Protein AF-A0A0F5I5G5-F1 (afdb_monomer)

Sequence (361 aa):
MGSSATTKLDIQIVAATNKNLKSLVDEGKFREDLYYRLNVIPIHIPSLRERIEELPYLIHFFLHKYNTMYDRTIQISQDAIDLMSIYEWPGNIRQLENTIERIVVTSRDPVVDASAVQEFVPIEQEATASAPPLFNQLMPLQEATDLVEERLITMAMEKYKSIKLAAKVLQVSQPTMSRKYRKILEKRSEPNIVPSAKRDILEKQLNSQLRAVAIATAAIIQPEEVSALKREPTLANPVFQKLQNQLTMIRKQEGGIKWAFIFDVLEDKRFKTLAADKDFTMKPGELYEGSPEFAKVAANAVKGRVEVTPVYKDIYGEWKTSLAPVIDDTGQVIALIGYDYSKEYIESELGKMGKVLKINI

Mean predicted aligned error: 19.24 Å

Secondary structure (DSSP, 8-state):
----PPPP---------SS-HHHHHHTTSS-HHHHHHH-SS------GGG-GGGHHHHHHHHHHHHHHHHT---EE-HHHHHHHHHS--TTHHHHHHHHHHHHHHH--SSEE-HHHHHTTS-------S--S----S---HHHHHHHHHHHHHHHHHHHH--HHHHHHHTT--HHHHHHHHHHHHHHHTTT---HHHHHHHHHHHHHHHHHHHHHHHHTTS-HHHHHHHHH--STT-HHHHHHHHHHHHHHHHHSSEEEEEEEEEPTTS-EEEEEE-TT-SSPTT-EE---HHHHHHHHHHTTT--EEPPSEE-SS-EEEEEEEEEE-TTS-EEEEEEEEEEHHHHHHHHHHHHHHHT---

Structure (mmCIF, N/CA/C/O backbone):
data_AF-A0A0F5I5G5-F1
#
_entry.id   AF-A0A0F5I5G5-F1
#
loop_
_atom_site.group_PDB
_atom_site.id
_atom_site.type_symbol
_atom_site.label_atom_id
_atom_site.label_alt_id
_atom_site.label_comp_id
_atom_site.label_asym_id
_atom_site.label_entity_id
_atom_site.label_seq_id
_atom_site.pdbx_PDB_ins_code
_atom_site.Cartn_x
_atom_site.Cartn_y
_atom_site.Cartn_z
_atom_site.occupancy
_atom_site.B_iso_or_equiv
_atom_site.auth_seq_id
_atom_site.auth_comp_id
_atom_site.auth_asym_id
_atom_site.auth_atom_id
_atom_site.pdbx_PDB_model_num
ATOM 1 N N . MET A 1 1 ? -29.836 12.715 -60.608 1.00 40.56 1 MET A N 1
ATOM 2 C CA . MET A 1 1 ? -30.457 11.388 -60.423 1.00 40.56 1 MET A CA 1
ATOM 3 C C . MET A 1 1 ? -29.642 10.634 -59.386 1.00 40.56 1 MET A C 1
ATOM 5 O O . MET A 1 1 ? -28.513 10.273 -59.682 1.00 40.56 1 MET A O 1
ATOM 9 N N . GLY A 1 2 ? -30.155 10.479 -58.165 1.00 60.00 2 GLY A N 1
ATOM 10 C CA . GLY A 1 2 ? -29.632 9.502 -57.208 1.00 60.00 2 GLY A CA 1
ATOM 11 C C . GLY A 1 2 ? -30.469 8.235 -57.343 1.00 60.00 2 GLY A C 1
ATOM 12 O O . GLY A 1 2 ? -31.694 8.329 -57.343 1.00 60.00 2 GLY A O 1
ATOM 13 N N . SER A 1 3 ? -29.837 7.081 -57.545 1.00 70.12 3 SER A N 1
ATOM 14 C CA . SER A 1 3 ? -30.546 5.800 -57.630 1.00 70.12 3 SER A CA 1
ATOM 15 C C . SER A 1 3 ? -31.189 5.466 -56.278 1.00 70.12 3 SER A C 1
ATOM 17 O O . SER A 1 3 ? -30.508 5.502 -55.257 1.00 70.12 3 SER A O 1
ATOM 19 N N . SER A 1 4 ? -32.484 5.138 -56.268 1.00 76.44 4 SER A N 1
ATOM 20 C CA . SER A 1 4 ? -33.229 4.691 -55.075 1.00 76.44 4 SER A CA 1
ATOM 21 C C . SER A 1 4 ? -33.138 3.177 -54.834 1.00 76.44 4 SER A C 1
ATOM 23 O O . SER A 1 4 ? -33.837 2.653 -53.970 1.00 76.44 4 SER A O 1
ATOM 25 N N . ALA A 1 5 ? -32.322 2.457 -55.608 1.00 80.00 5 ALA A N 1
ATOM 26 C CA . ALA A 1 5 ? -32.185 1.010 -55.485 1.00 80.00 5 ALA A CA 1
ATOM 27 C C . ALA A 1 5 ? -31.264 0.636 -54.312 1.00 80.00 5 ALA A C 1
ATOM 29 O O . ALA A 1 5 ? -30.104 1.044 -54.260 1.00 80.00 5 ALA A O 1
ATOM 30 N N . THR A 1 6 ? -31.775 -0.167 -53.380 1.00 84.12 6 THR A N 1
ATOM 31 C CA . THR A 1 6 ? -31.004 -0.760 -52.283 1.00 84.12 6 THR A CA 1
ATOM 32 C C . THR A 1 6 ? -30.176 -1.942 -52.785 1.00 84.12 6 THR A C 1
ATOM 34 O O . THR A 1 6 ? -30.718 -2.915 -53.308 1.00 84.12 6 THR A O 1
ATOM 37 N N . THR A 1 7 ? -28.859 -1.892 -52.580 1.00 86.94 7 THR A N 1
ATOM 38 C CA . THR A 1 7 ? -27.947 -2.999 -52.906 1.00 86.94 7 THR A CA 1
ATOM 39 C C . THR A 1 7 ? -27.728 -3.871 -51.677 1.00 86.94 7 THR A C 1
ATOM 41 O O . THR A 1 7 ? -27.322 -3.382 -50.623 1.00 86.94 7 THR A O 1
ATOM 44 N N . LYS A 1 8 ? -27.972 -5.177 -51.807 1.00 89.88 8 LYS A N 1
ATOM 45 C CA . LYS A 1 8 ? -27.650 -6.143 -50.754 1.00 89.88 8 LYS A CA 1
ATOM 46 C C . LYS A 1 8 ? -26.133 -6.337 -50.689 1.00 89.88 8 LYS A C 1
ATOM 48 O O . LYS A 1 8 ? -25.515 -6.642 -51.704 1.00 89.88 8 LYS A O 1
ATOM 53 N N . LEU A 1 9 ? -25.558 -6.174 -49.500 1.00 90.44 9 LEU A N 1
ATOM 54 C CA . LEU A 1 9 ? -24.138 -6.393 -49.234 1.00 90.44 9 LEU A CA 1
ATOM 55 C C . LEU A 1 9 ? -23.961 -7.615 -48.333 1.00 90.44 9 LEU A C 1
ATOM 57 O O . LEU A 1 9 ? -24.677 -7.762 -47.343 1.00 90.44 9 LEU A O 1
ATOM 61 N N . ASP A 1 10 ? -22.999 -8.460 -48.688 1.00 93.44 10 ASP A N 1
ATOM 62 C CA . ASP A 1 10 ? -22.486 -9.543 -47.853 1.00 93.44 10 ASP A CA 1
ATOM 63 C C . ASP A 1 10 ? -21.030 -9.210 -47.520 1.00 93.44 10 ASP A C 1
ATOM 65 O O . ASP A 1 10 ? -20.181 -9.159 -48.411 1.00 93.44 10 ASP A O 1
ATOM 69 N N . ILE A 1 11 ? -20.774 -8.840 -46.265 1.00 93.19 11 ILE A N 1
ATOM 70 C CA . ILE A 1 11 ? -19.487 -8.294 -45.829 1.00 93.19 11 ILE A CA 1
ATOM 71 C C . ILE A 1 11 ? -19.072 -8.872 -44.482 1.00 93.19 11 ILE A C 1
ATOM 73 O O . ILE A 1 11 ? -19.891 -9.074 -43.586 1.00 93.19 11 ILE A O 1
ATOM 77 N N . GLN A 1 12 ? -17.763 -9.047 -44.319 1.00 93.25 12 GLN A N 1
ATOM 78 C CA . GLN A 1 12 ? -17.141 -9.302 -43.029 1.00 93.25 12 GLN A CA 1
ATOM 79 C C . GLN A 1 12 ? -16.642 -7.980 -42.443 1.00 93.25 12 GLN A C 1
ATOM 81 O O . GLN A 1 12 ? -15.885 -7.252 -43.084 1.00 93.25 12 GLN A O 1
ATOM 86 N N . ILE A 1 13 ? -17.066 -7.669 -41.219 1.00 90.88 13 ILE A N 1
ATOM 87 C CA . ILE A 1 13 ? -16.672 -6.442 -40.526 1.00 90.88 13 ILE A CA 1
ATOM 88 C C . ILE A 1 13 ? -15.575 -6.779 -39.518 1.00 90.88 13 ILE A C 1
ATOM 90 O O . ILE A 1 13 ? -15.786 -7.581 -38.612 1.00 90.88 13 ILE A O 1
ATOM 94 N N . VAL A 1 14 ? -14.421 -6.127 -39.659 1.00 93.25 14 VAL A N 1
ATOM 95 C CA . VAL A 1 14 ? -13.340 -6.135 -38.668 1.00 93.25 14 VAL A CA 1
ATOM 96 C C . VAL A 1 14 ? -13.158 -4.705 -38.178 1.00 93.25 14 VAL A C 1
ATOM 98 O O . VAL A 1 14 ? -12.933 -3.795 -38.974 1.00 93.25 14 VAL A O 1
ATOM 101 N N . ALA A 1 15 ? -13.281 -4.501 -36.869 1.00 91.75 15 ALA A N 1
ATOM 102 C CA . ALA A 1 15 ? -13.160 -3.194 -36.236 1.00 91.75 15 ALA A CA 1
ATOM 103 C C . ALA A 1 15 ? -12.087 -3.233 -35.143 1.00 91.75 15 ALA A C 1
ATOM 105 O O . ALA A 1 15 ? -11.917 -4.243 -34.465 1.00 91.75 15 ALA A O 1
ATOM 106 N N . ALA A 1 16 ? -11.381 -2.119 -34.958 1.00 92.56 16 ALA A N 1
ATOM 107 C CA . ALA A 1 16 ? -10.369 -1.958 -33.922 1.00 92.56 16 ALA A CA 1
ATOM 108 C C . ALA A 1 16 ? -10.521 -0.589 -33.253 1.00 92.56 16 ALA A C 1
ATOM 110 O O . ALA A 1 16 ? -10.894 0.394 -33.892 1.00 92.56 16 ALA A O 1
ATOM 111 N N . THR A 1 17 ? -10.233 -0.523 -31.957 1.00 90.94 17 THR A N 1
ATOM 112 C CA . THR A 1 17 ? -10.345 0.701 -31.159 1.00 90.94 17 THR A CA 1
ATOM 113 C C . THR A 1 17 ? -9.346 0.669 -30.010 1.00 90.94 17 THR A C 1
ATOM 115 O O . THR A 1 17 ? -9.064 -0.389 -29.455 1.00 90.94 17 THR A O 1
ATOM 118 N N . ASN A 1 18 ? -8.819 1.837 -29.644 1.00 87.62 18 ASN A N 1
ATOM 119 C CA . ASN A 1 18 ? -7.998 2.032 -28.447 1.00 87.62 18 ASN A CA 1
ATOM 120 C C . ASN A 1 18 ? -8.814 2.540 -27.244 1.00 87.62 18 ASN A C 1
ATOM 122 O O . ASN A 1 18 ? -8.247 2.803 -26.187 1.00 87.62 18 ASN A O 1
ATOM 126 N N . LYS A 1 19 ? -10.133 2.717 -27.405 1.00 88.25 19 LYS A N 1
ATOM 127 C CA . LYS A 1 19 ? -11.048 3.150 -26.343 1.00 88.25 19 LYS A CA 1
ATOM 128 C C . LYS A 1 19 ? -11.817 1.963 -25.778 1.00 88.25 19 LYS A C 1
ATOM 130 O O . LYS A 1 19 ? -12.221 1.069 -26.520 1.00 88.25 19 LYS A O 1
ATOM 135 N N . ASN A 1 20 ? -12.097 2.004 -24.478 1.00 90.75 20 ASN A N 1
ATOM 136 C CA . ASN A 1 20 ? -12.968 1.028 -23.836 1.00 90.75 20 ASN A CA 1
ATOM 137 C C . ASN A 1 20 ? -14.429 1.281 -24.244 1.00 90.75 20 ASN A C 1
ATOM 139 O O . ASN A 1 20 ? -15.089 2.164 -23.701 1.00 90.75 20 ASN A O 1
ATOM 143 N N . LEU A 1 21 ? -14.929 0.518 -25.223 1.00 91.88 21 LEU A N 1
ATOM 144 C CA . LEU A 1 21 ? -16.297 0.687 -25.723 1.00 91.88 21 LEU A CA 1
ATOM 145 C C . LEU A 1 21 ? -17.355 0.399 -24.659 1.00 91.88 21 LEU A C 1
ATOM 147 O O . LEU A 1 21 ? -18.387 1.056 -24.674 1.00 91.88 21 LEU A O 1
ATOM 151 N N . LYS A 1 22 ? -17.095 -0.527 -23.728 1.00 89.44 22 LYS A N 1
ATOM 152 C CA . LYS A 1 22 ? -18.037 -0.847 -22.651 1.00 89.44 22 LYS A CA 1
ATOM 153 C C . LYS A 1 22 ? -18.253 0.366 -21.745 1.00 89.44 22 LYS A C 1
ATOM 155 O O . LYS A 1 22 ? -19.388 0.776 -21.553 1.00 89.44 22 LYS A O 1
ATOM 160 N N . SER A 1 23 ? -17.169 1.014 -21.314 1.00 94.12 23 SER A N 1
ATOM 161 C CA . SER A 1 23 ? -17.253 2.259 -20.537 1.00 94.12 23 SER A CA 1
ATOM 162 C C . SER A 1 23 ? -17.991 3.368 -21.292 1.00 94.12 23 SER A C 1
ATOM 164 O O . SER A 1 23 ? -18.774 4.102 -20.705 1.00 94.12 23 SER A O 1
ATOM 166 N N . LEU A 1 24 ? -17.796 3.475 -22.611 1.00 93.44 24 LEU A N 1
ATOM 167 C CA . LEU A 1 24 ? -18.513 4.471 -23.411 1.00 93.44 24 LEU A CA 1
ATOM 168 C C . LEU A 1 24 ? -20.010 4.163 -23.559 1.00 93.44 24 LEU A C 1
ATOM 170 O O . LEU A 1 24 ? -20.788 5.104 -23.703 1.00 93.44 24 LEU A O 1
ATOM 174 N N . VAL A 1 25 ? -20.417 2.890 -23.531 1.00 92.94 25 VAL A N 1
ATOM 175 C CA . VAL A 1 25 ? -21.836 2.503 -23.462 1.00 92.94 25 VAL A CA 1
ATOM 176 C C . VAL A 1 25 ? -22.419 2.909 -22.110 1.00 92.94 25 VAL A C 1
ATOM 178 O O . VAL A 1 25 ? -23.447 3.580 -22.085 1.00 92.94 25 VAL A O 1
ATOM 181 N N . ASP A 1 26 ? -21.723 2.600 -21.011 1.00 92.62 26 ASP A N 1
ATOM 182 C CA . ASP A 1 26 ? -22.151 2.948 -19.647 1.00 92.62 26 ASP A CA 1
ATOM 183 C C . ASP A 1 26 ? -22.294 4.475 -19.456 1.00 92.62 26 ASP A C 1
ATOM 185 O O . ASP A 1 26 ? -23.196 4.950 -18.770 1.00 92.62 26 ASP A O 1
ATOM 189 N N . GLU A 1 27 ? -21.436 5.265 -20.110 1.00 95.38 27 GLU A N 1
ATOM 190 C CA . GLU A 1 27 ? -21.492 6.734 -20.125 1.00 95.38 27 GLU A CA 1
ATOM 191 C C . GLU A 1 27 ? -22.530 7.319 -21.111 1.00 95.38 27 GLU A C 1
ATOM 193 O O . GLU A 1 27 ? -22.630 8.541 -21.242 1.00 95.38 27 GLU A O 1
ATOM 198 N N . GLY A 1 28 ? -23.261 6.487 -21.863 1.00 93.62 28 GLY A N 1
ATOM 199 C CA . GLY A 1 28 ? -24.216 6.921 -22.894 1.00 93.62 28 GLY A CA 1
ATOM 200 C C . GLY A 1 28 ? -23.575 7.554 -24.139 1.00 93.62 28 GLY A C 1
ATOM 201 O O . GLY A 1 28 ? -24.266 8.136 -24.975 1.00 93.62 28 GLY A O 1
ATOM 202 N N . LYS A 1 29 ? -22.249 7.453 -24.284 1.00 95.31 29 LYS A N 1
ATOM 203 C CA . LYS A 1 29 ? -21.462 8.003 -25.403 1.00 95.31 29 LYS A CA 1
ATOM 204 C C . LYS A 1 29 ? -21.317 7.032 -26.574 1.00 95.31 29 LYS A C 1
ATOM 206 O O . LYS A 1 29 ? -20.846 7.429 -27.640 1.00 95.31 29 LYS A O 1
ATOM 211 N N . PHE A 1 30 ? -21.689 5.768 -26.390 1.00 95.12 30 PHE A N 1
ATOM 212 C CA . PHE A 1 30 ? -21.680 4.754 -27.435 1.00 95.12 30 PHE A CA 1
ATOM 213 C C . PHE A 1 30 ? -22.974 3.948 -27.426 1.00 95.12 30 PHE A C 1
ATOM 215 O O . PHE A 1 30 ? -23.546 3.650 -26.383 1.00 95.12 30 PHE A O 1
ATOM 222 N N . ARG A 1 31 ? -23.438 3.600 -28.625 1.00 95.38 31 ARG A N 1
ATOM 223 C CA . ARG A 1 31 ? -24.682 2.865 -28.821 1.00 95.38 31 ARG A CA 1
ATOM 224 C C . ARG A 1 31 ? -24.535 1.412 -28.384 1.00 95.38 31 ARG A C 1
ATOM 226 O O . ARG A 1 31 ? -23.720 0.674 -28.938 1.00 95.38 31 ARG A O 1
ATOM 233 N N . GLU A 1 32 ? -25.370 1.005 -27.437 1.00 93.75 32 GLU A N 1
ATOM 234 C CA . GLU A 1 32 ? -25.402 -0.354 -26.893 1.00 93.75 32 GLU A CA 1
ATOM 235 C C . GLU A 1 32 ? -25.667 -1.411 -27.981 1.00 93.75 32 GLU A C 1
ATOM 237 O O . GLU A 1 32 ? -24.955 -2.410 -28.083 1.00 93.75 32 GLU A O 1
ATOM 242 N N . ASP A 1 33 ? -26.625 -1.154 -28.874 1.00 94.31 33 ASP A N 1
ATOM 243 C CA . ASP A 1 33 ? -26.991 -2.075 -29.954 1.00 94.31 33 ASP A CA 1
ATOM 244 C C . ASP A 1 33 ? -25.860 -2.296 -30.973 1.00 94.31 33 ASP A C 1
ATOM 246 O O . ASP A 1 33 ? -25.702 -3.393 -31.514 1.00 94.31 33 ASP A O 1
ATOM 250 N N . LEU A 1 34 ? -25.040 -1.272 -31.214 1.00 93.00 34 LEU A N 1
ATOM 251 C CA . LEU A 1 34 ? -23.854 -1.377 -32.058 1.00 93.00 34 LEU A CA 1
ATOM 252 C C . LEU A 1 34 ? -22.705 -2.089 -31.333 1.00 93.00 34 LEU A C 1
ATOM 254 O O . LEU A 1 34 ? -21.989 -2.871 -31.958 1.00 93.00 34 LEU A O 1
ATOM 258 N N . TYR A 1 35 ? -22.540 -1.858 -30.027 1.00 92.81 35 TYR A N 1
ATOM 259 C CA . TYR A 1 35 ? -21.517 -2.525 -29.220 1.00 92.81 35 TYR A CA 1
ATOM 260 C C . TYR A 1 35 ? -21.672 -4.043 -29.277 1.00 92.81 35 TYR A C 1
ATOM 262 O O . TYR A 1 35 ? -20.713 -4.735 -29.618 1.00 92.81 35 TYR A O 1
ATOM 270 N N . TYR A 1 36 ? -22.882 -4.558 -29.055 1.00 91.06 36 TYR A N 1
ATOM 271 C CA . TYR A 1 36 ? -23.134 -6.000 -29.103 1.00 91.06 36 TYR A CA 1
ATOM 272 C C . TYR A 1 36 ? -22.965 -6.613 -30.504 1.00 91.06 36 TYR A C 1
ATOM 274 O O . TYR A 1 36 ? -22.660 -7.797 -30.613 1.00 91.06 36 TYR A O 1
ATOM 282 N N . ARG A 1 37 ? -23.107 -5.826 -31.582 1.00 92.62 37 ARG A N 1
ATOM 283 C CA . ARG A 1 37 ? -22.855 -6.288 -32.963 1.00 92.62 37 ARG A CA 1
ATOM 284 C C . ARG A 1 37 ? -21.376 -6.310 -33.339 1.00 92.62 37 ARG A C 1
ATOM 286 O O . ARG A 1 37 ? -20.988 -7.117 -34.175 1.00 92.62 37 ARG A O 1
ATOM 293 N N . LEU A 1 38 ? -20.566 -5.421 -32.764 1.00 91.19 38 LEU A N 1
ATOM 294 C CA . LEU A 1 38 ? -19.122 -5.373 -33.014 1.00 91.19 38 LEU A CA 1
ATOM 295 C C . LEU A 1 38 ? -18.349 -6.316 -32.084 1.00 91.19 38 LEU A C 1
ATOM 297 O O . LEU A 1 38 ? -17.384 -6.947 -32.506 1.00 91.19 38 LEU A O 1
ATOM 301 N N . ASN A 1 39 ? -18.775 -6.438 -30.827 1.00 87.81 39 ASN A N 1
ATOM 302 C CA . ASN A 1 39 ? -18.069 -7.180 -29.785 1.00 87.81 39 ASN A CA 1
ATOM 303 C C . ASN A 1 39 ? -18.460 -8.671 -29.741 1.00 87.81 39 ASN A C 1
ATOM 305 O O . ASN A 1 39 ? -18.797 -9.196 -28.681 1.00 87.81 39 ASN A O 1
ATOM 309 N N . VAL A 1 40 ? -18.441 -9.348 -30.895 1.00 90.44 40 VAL A N 1
ATOM 310 C CA . VAL A 1 40 ? -18.788 -10.780 -30.997 1.00 90.44 40 VAL A CA 1
ATOM 311 C C . VAL A 1 40 ? -17.595 -11.659 -30.621 1.00 90.44 40 VAL A C 1
ATOM 313 O O . VAL A 1 40 ? -17.715 -12.545 -29.781 1.00 90.44 40 VAL A O 1
ATOM 316 N N . ILE A 1 41 ? -16.430 -11.392 -31.219 1.00 92.00 41 ILE A N 1
ATOM 317 C CA . ILE A 1 41 ? -15.168 -12.077 -30.914 1.00 92.00 41 ILE A CA 1
ATOM 318 C C . ILE A 1 41 ? -14.128 -11.001 -30.582 1.00 92.00 41 ILE A C 1
ATOM 320 O O . ILE A 1 41 ? -13.481 -10.474 -31.491 1.00 92.00 41 ILE A O 1
ATOM 324 N N . PRO A 1 42 ? -13.988 -10.609 -29.302 1.00 87.75 42 PRO A N 1
ATOM 325 C CA . PRO A 1 42 ? -13.001 -9.613 -28.915 1.00 87.75 42 PRO A CA 1
ATOM 326 C C . PRO A 1 42 ? -11.584 -10.184 -28.996 1.00 87.75 42 PRO A C 1
ATOM 328 O O . PRO A 1 42 ? -11.278 -11.205 -28.381 1.00 87.75 42 PRO A O 1
ATOM 331 N N . ILE A 1 43 ? -10.699 -9.477 -29.701 1.00 91.38 43 ILE A N 1
ATOM 332 C CA . ILE A 1 43 ? -9.261 -9.757 -29.717 1.00 91.38 43 ILE A CA 1
ATOM 333 C C . ILE A 1 43 ? -8.552 -8.601 -29.019 1.00 91.38 43 ILE A C 1
ATOM 335 O O . ILE A 1 43 ? -8.588 -7.461 -29.485 1.00 91.38 43 ILE A O 1
ATOM 339 N N . HIS A 1 44 ? -7.911 -8.898 -27.891 1.00 88.25 44 HIS A N 1
ATOM 340 C CA . HIS A 1 44 ? -7.082 -7.936 -27.182 1.00 88.25 44 HIS A CA 1
ATOM 341 C C . HIS A 1 44 ? -5.653 -7.990 -27.723 1.00 88.25 44 HIS A C 1
ATOM 343 O O . HIS A 1 44 ? -5.037 -9.054 -27.739 1.00 88.25 44 HIS A O 1
ATOM 349 N N . ILE A 1 45 ? -5.131 -6.847 -28.169 1.00 88.75 45 ILE A N 1
ATOM 350 C CA . ILE A 1 45 ? -3.750 -6.732 -28.642 1.00 88.75 45 ILE A CA 1
ATOM 351 C C . ILE A 1 45 ? -2.895 -6.224 -27.474 1.00 88.75 45 ILE A C 1
ATOM 353 O O . ILE A 1 45 ? -3.076 -5.066 -27.085 1.00 88.75 45 ILE A O 1
ATOM 357 N N . PRO A 1 46 ? -1.968 -7.039 -26.933 1.00 84.94 46 PRO A N 1
ATOM 358 C CA . PRO A 1 46 ? -1.120 -6.618 -25.828 1.00 84.94 46 PRO A CA 1
ATOM 359 C C . PRO A 1 46 ? -0.177 -5.486 -26.247 1.00 84.94 46 PRO A C 1
ATOM 361 O O . PRO A 1 46 ? 0.325 -5.402 -27.380 1.00 84.94 46 PRO A O 1
ATOM 364 N N . SER A 1 47 ? 0.073 -4.598 -25.296 1.00 87.00 47 SER A N 1
ATOM 365 C CA . SER A 1 47 ? 1.067 -3.538 -25.424 1.00 87.00 47 SER A CA 1
ATOM 366 C C . SER A 1 47 ? 2.484 -4.119 -25.458 1.00 87.00 47 SER A C 1
ATOM 368 O O . SER A 1 47 ? 2.723 -5.208 -24.950 1.00 87.00 47 SER A O 1
ATOM 370 N N . LEU A 1 48 ? 3.447 -3.416 -26.063 1.00 83.38 48 LEU A N 1
ATOM 371 C CA . LEU A 1 48 ? 4.831 -3.905 -26.177 1.00 83.38 48 LEU A CA 1
ATOM 372 C C . LEU A 1 48 ? 5.463 -4.241 -24.812 1.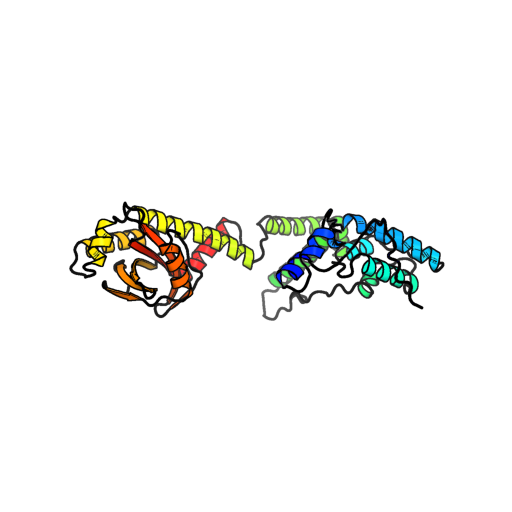00 83.38 48 LEU A C 1
ATOM 374 O O . LEU A 1 48 ? 6.166 -5.238 -24.696 1.00 83.38 48 LEU A O 1
ATOM 378 N N . ARG A 1 49 ? 5.130 -3.478 -23.762 1.00 78.69 49 ARG A N 1
ATOM 379 C CA . ARG A 1 49 ? 5.549 -3.737 -22.370 1.00 78.69 49 ARG A CA 1
ATOM 380 C C . ARG A 1 49 ? 5.051 -5.069 -21.788 1.00 78.69 49 ARG A C 1
ATOM 382 O O . ARG A 1 49 ? 5.645 -5.582 -20.851 1.00 78.69 49 ARG A O 1
ATOM 389 N N . GLU A 1 50 ? 3.972 -5.636 -22.321 1.00 79.81 50 GLU A N 1
ATOM 390 C CA . GLU A 1 50 ? 3.444 -6.944 -21.897 1.00 79.81 50 GLU A CA 1
ATOM 391 C C . GLU A 1 50 ? 4.113 -8.102 -22.659 1.00 79.81 50 GLU A C 1
ATOM 393 O O . GLU A 1 50 ? 3.867 -9.263 -22.350 1.00 79.81 50 GLU A O 1
ATOM 398 N N . ARG A 1 51 ? 4.969 -7.792 -23.645 1.00 85.00 51 ARG A N 1
ATOM 399 C CA . ARG A 1 51 ? 5.672 -8.748 -24.516 1.00 85.00 51 ARG A CA 1
ATOM 400 C C . ARG A 1 51 ? 7.109 -8.312 -24.817 1.00 85.00 51 ARG A C 1
ATOM 402 O O . ARG A 1 51 ? 7.569 -8.358 -25.954 1.00 85.00 51 ARG A O 1
ATOM 409 N N . ILE A 1 52 ? 7.828 -7.888 -23.779 1.00 79.25 52 ILE A N 1
ATOM 410 C CA . ILE A 1 52 ? 9.207 -7.369 -23.881 1.00 79.25 52 ILE A CA 1
ATOM 411 C C . ILE A 1 52 ? 10.168 -8.411 -24.481 1.00 79.25 52 ILE A C 1
ATOM 413 O O . ILE A 1 52 ? 11.141 -8.049 -25.135 1.00 79.25 52 ILE A O 1
ATOM 417 N N . GLU A 1 53 ? 9.867 -9.703 -24.341 1.00 82.50 53 GLU A N 1
ATOM 418 C CA . GLU A 1 53 ? 10.638 -10.796 -24.949 1.00 82.50 53 GLU A CA 1
ATOM 419 C C . GLU A 1 53 ? 10.686 -10.725 -26.491 1.00 82.50 53 GLU A C 1
ATOM 421 O O . GLU A 1 53 ? 11.641 -11.209 -27.099 1.00 82.50 53 GLU A O 1
ATOM 426 N N . GLU A 1 54 ? 9.705 -10.078 -27.139 1.00 85.81 54 GLU A N 1
ATOM 427 C CA . GLU A 1 54 ? 9.689 -9.847 -28.594 1.00 85.81 54 GLU A CA 1
ATOM 428 C C . GLU A 1 54 ? 10.598 -8.682 -29.023 1.00 85.81 54 GLU A C 1
ATOM 430 O O . GLU A 1 54 ? 10.931 -8.550 -30.204 1.00 85.81 54 GLU A O 1
ATOM 435 N N . LEU A 1 55 ? 11.007 -7.822 -28.085 1.00 88.75 55 LEU A N 1
ATOM 436 C CA . LEU A 1 55 ? 11.685 -6.564 -28.384 1.00 88.75 55 LEU A CA 1
ATOM 437 C C . LEU A 1 55 ? 13.010 -6.743 -29.144 1.00 88.75 55 LEU A C 1
ATOM 439 O O . LEU A 1 55 ? 13.186 -6.045 -30.145 1.00 88.75 55 LEU A O 1
ATOM 443 N N . PRO A 1 56 ? 13.919 -7.670 -28.771 1.00 88.88 56 PRO A N 1
ATOM 444 C CA . PRO A 1 56 ? 15.164 -7.863 -29.515 1.00 88.88 56 PRO A CA 1
ATOM 445 C C . PRO A 1 56 ? 14.909 -8.238 -30.979 1.00 88.88 56 PRO A C 1
ATOM 447 O O . PRO A 1 56 ? 15.549 -7.703 -31.883 1.00 88.88 56 PRO A O 1
ATOM 450 N N . TYR A 1 57 ? 13.917 -9.097 -31.232 1.00 92.75 57 TYR A N 1
ATOM 451 C CA . TYR A 1 57 ? 13.537 -9.497 -32.587 1.00 92.75 57 TYR A CA 1
ATOM 452 C C . TYR A 1 57 ? 12.985 -8.319 -33.393 1.00 92.75 57 TYR A C 1
ATOM 454 O O . TYR A 1 57 ? 13.376 -8.129 -34.545 1.00 92.75 57 TYR A O 1
ATOM 462 N N . LEU A 1 58 ? 12.124 -7.497 -32.784 1.00 93.69 58 LEU A N 1
ATOM 463 C CA . LEU A 1 58 ? 11.579 -6.295 -33.416 1.00 93.69 58 LEU A CA 1
ATOM 464 C C . LEU A 1 58 ? 12.673 -5.265 -33.725 1.00 93.69 58 LEU A C 1
ATOM 466 O O . LEU A 1 58 ? 12.689 -4.703 -34.819 1.00 93.69 58 LEU A O 1
ATOM 470 N N . ILE A 1 59 ? 13.618 -5.057 -32.804 1.00 94.38 59 ILE A N 1
ATOM 471 C CA . ILE A 1 59 ? 14.773 -4.174 -33.011 1.00 94.38 59 ILE A CA 1
ATOM 472 C C . ILE A 1 59 ? 15.592 -4.656 -34.207 1.00 94.38 59 ILE A C 1
ATOM 474 O O . ILE A 1 59 ? 15.855 -3.870 -35.114 1.00 94.38 59 ILE A O 1
ATOM 478 N N . HIS A 1 60 ? 15.959 -5.939 -34.249 1.00 94.25 60 HIS A N 1
ATOM 479 C CA . HIS A 1 60 ? 16.728 -6.491 -35.364 1.00 94.25 60 HIS A CA 1
ATOM 480 C C . HIS A 1 60 ? 15.977 -6.396 -36.695 1.00 94.25 60 HIS A C 1
ATOM 482 O O . HIS A 1 60 ? 16.582 -6.057 -37.712 1.00 94.25 60 HIS A O 1
ATOM 488 N N . PHE A 1 61 ? 14.665 -6.640 -36.687 1.00 97.19 61 PHE A N 1
ATOM 489 C CA . PHE A 1 61 ? 13.817 -6.501 -37.865 1.00 97.19 61 PHE A CA 1
ATOM 490 C C . PHE A 1 61 ? 13.824 -5.066 -38.413 1.00 97.19 61 PHE A C 1
ATOM 492 O O . PHE A 1 61 ? 14.127 -4.860 -39.590 1.00 97.19 61 PHE A O 1
ATOM 499 N N . PHE A 1 62 ? 13.542 -4.065 -37.571 1.00 96.81 62 PHE A N 1
ATOM 500 C CA . PHE A 1 62 ? 13.538 -2.662 -37.996 1.00 96.81 62 PHE A CA 1
ATOM 501 C C . PHE A 1 62 ? 14.937 -2.176 -38.380 1.00 96.81 62 PHE A C 1
ATOM 503 O O . PHE A 1 62 ? 15.092 -1.485 -39.384 1.00 96.81 62 PHE A O 1
ATOM 510 N N . LEU A 1 63 ? 15.968 -2.584 -37.638 1.00 96.75 63 LEU A N 1
ATOM 511 C CA . LEU A 1 63 ? 17.352 -2.224 -37.927 1.00 96.75 63 LEU A CA 1
ATOM 512 C C . LEU A 1 63 ? 17.772 -2.737 -39.307 1.00 96.75 63 LEU A C 1
ATOM 514 O O . LEU A 1 63 ? 18.344 -1.985 -40.089 1.00 96.75 63 LEU A O 1
ATOM 518 N N . HIS A 1 64 ? 17.443 -3.990 -39.633 1.00 97.00 64 HIS A N 1
ATOM 519 C CA . HIS A 1 64 ? 17.694 -4.553 -40.956 1.00 97.00 64 HIS A CA 1
ATOM 520 C C . HIS A 1 64 ? 16.928 -3.794 -42.046 1.00 97.00 64 HIS A C 1
ATOM 522 O O . HIS A 1 64 ? 17.540 -3.334 -43.009 1.00 97.00 64 HIS A O 1
ATOM 528 N N . LYS A 1 65 ? 15.616 -3.588 -41.855 1.00 97.25 65 LYS A N 1
ATOM 529 C CA . LYS A 1 65 ? 14.747 -2.842 -42.781 1.00 97.25 65 LYS A CA 1
ATOM 530 C C . LYS A 1 65 ? 15.338 -1.473 -43.138 1.00 97.25 65 LYS A C 1
ATOM 532 O O . LYS A 1 65 ? 15.437 -1.141 -44.318 1.00 97.25 65 LYS A O 1
ATOM 537 N N . TYR A 1 66 ? 15.735 -0.686 -42.138 1.00 97.25 66 TYR A N 1
ATOM 538 C CA . TYR A 1 66 ? 16.208 0.681 -42.356 1.00 97.25 66 TYR A CA 1
ATOM 539 C C . TYR A 1 66 ? 17.663 0.758 -42.814 1.00 97.25 66 TYR A C 1
ATOM 541 O O . TYR A 1 66 ? 17.981 1.609 -43.639 1.00 97.25 66 TYR A O 1
ATOM 549 N N . ASN A 1 67 ? 18.536 -0.150 -42.371 1.00 97.06 67 ASN A N 1
ATOM 550 C CA . ASN A 1 67 ? 19.885 -0.254 -42.930 1.00 97.06 67 ASN A CA 1
ATOM 551 C C . ASN A 1 67 ? 19.848 -0.513 -44.439 1.00 97.06 67 ASN A C 1
ATOM 553 O O . ASN A 1 67 ? 20.538 0.165 -45.192 1.00 97.06 67 ASN A O 1
ATOM 557 N N . THR A 1 68 ? 18.995 -1.438 -44.892 1.00 96.56 68 THR A N 1
ATOM 558 C CA . THR A 1 68 ? 18.810 -1.702 -46.325 1.00 96.56 68 THR A CA 1
ATOM 559 C C . THR A 1 68 ? 18.200 -0.506 -47.052 1.00 96.56 68 THR A C 1
ATOM 561 O O . THR A 1 68 ? 18.634 -0.178 -48.151 1.00 96.56 68 THR A O 1
ATOM 564 N N . MET A 1 69 ? 17.213 0.163 -46.452 1.00 96.38 69 MET A N 1
ATOM 565 C CA . MET A 1 69 ? 16.541 1.311 -47.069 1.00 96.38 69 MET A CA 1
ATOM 566 C C . MET A 1 69 ? 17.466 2.521 -47.263 1.00 96.38 69 MET A C 1
ATOM 568 O O . MET A 1 69 ? 17.348 3.208 -48.275 1.00 96.38 69 MET A O 1
ATOM 572 N N . TYR A 1 70 ? 18.364 2.787 -46.310 1.00 95.38 70 TYR A N 1
ATOM 573 C CA . TYR A 1 70 ? 19.246 3.960 -46.328 1.00 95.38 70 TYR A CA 1
ATOM 574 C C . TYR A 1 70 ? 20.682 3.663 -46.775 1.00 95.38 70 TYR A C 1
ATOM 576 O O . TYR A 1 70 ? 21.510 4.568 -46.731 1.00 95.38 70 TYR A O 1
ATOM 584 N N . ASP A 1 71 ? 20.976 2.426 -47.190 1.00 94.69 71 ASP A N 1
ATOM 585 C CA . ASP A 1 71 ? 22.324 1.951 -47.537 1.00 94.69 71 ASP A CA 1
ATOM 586 C C . ASP A 1 71 ? 23.344 2.188 -46.404 1.00 94.69 71 ASP A C 1
ATOM 588 O O . ASP A 1 71 ? 24.397 2.810 -46.551 1.00 94.69 71 ASP A O 1
ATOM 592 N N . ARG A 1 72 ? 22.972 1.739 -45.201 1.00 93.94 72 ARG A N 1
ATOM 593 C CA . ARG A 1 72 ? 23.730 1.910 -43.955 1.00 93.94 72 ARG A CA 1
ATOM 594 C C . ARG A 1 72 ? 24.030 0.552 -43.334 1.00 93.94 72 ARG A C 1
ATOM 596 O O . ARG A 1 72 ? 23.349 -0.436 -43.586 1.00 93.94 72 ARG A O 1
ATOM 603 N N . THR A 1 73 ? 25.041 0.507 -42.473 1.00 94.12 73 THR A N 1
ATOM 604 C CA . THR A 1 73 ? 25.451 -0.711 -41.758 1.00 94.12 73 THR A CA 1
ATOM 605 C C . THR A 1 73 ? 25.529 -0.460 -40.257 1.00 94.12 73 THR A C 1
ATOM 607 O O . THR A 1 73 ? 26.550 -0.727 -39.624 1.00 94.12 73 THR A O 1
ATOM 610 N N . ILE A 1 74 ? 24.464 0.108 -39.692 1.00 95.81 74 ILE A N 1
ATOM 611 C CA . ILE A 1 74 ? 24.377 0.388 -38.261 1.00 95.81 74 ILE A CA 1
ATOM 612 C C . ILE A 1 74 ? 24.102 -0.906 -37.497 1.00 95.81 74 ILE A C 1
ATOM 614 O O . ILE A 1 74 ? 23.188 -1.663 -37.821 1.00 95.81 74 ILE A O 1
ATOM 618 N N . GLN A 1 75 ? 24.877 -1.145 -36.453 1.00 94.44 75 GLN A N 1
ATOM 619 C CA . GLN A 1 75 ? 24.654 -2.191 -35.471 1.00 94.44 75 GLN A CA 1
ATOM 620 C C . GLN A 1 75 ? 24.239 -1.557 -34.151 1.00 94.44 75 GLN A C 1
ATOM 622 O O . GLN A 1 75 ? 24.666 -0.457 -33.813 1.00 94.44 75 GLN A O 1
ATOM 627 N N . ILE A 1 76 ? 23.412 -2.266 -33.397 1.00 93.12 76 ILE A N 1
ATOM 628 C CA . ILE A 1 76 ? 23.030 -1.877 -32.044 1.00 93.12 76 ILE A CA 1
ATOM 629 C C . ILE A 1 76 ? 23.687 -2.878 -31.105 1.00 93.12 76 ILE A C 1
ATOM 631 O O . ILE A 1 76 ? 23.578 -4.089 -31.311 1.00 93.12 76 ILE A O 1
ATOM 635 N N . SER A 1 77 ? 24.414 -2.376 -30.114 1.00 91.50 77 SER A N 1
ATOM 636 C CA . SER A 1 77 ? 25.091 -3.224 -29.141 1.00 91.50 77 SER A CA 1
ATOM 637 C C . SER A 1 77 ? 24.094 -3.905 -28.193 1.00 91.50 77 SER A C 1
ATOM 639 O O . SER A 1 77 ? 22.947 -3.480 -28.038 1.00 91.50 77 SER A O 1
ATOM 641 N N . GLN A 1 78 ? 24.530 -4.968 -27.516 1.00 85.00 78 GLN A N 1
ATOM 642 C CA . GLN A 1 78 ? 23.653 -5.692 -26.592 1.00 85.00 78 GLN A CA 1
ATOM 643 C C . GLN A 1 78 ? 23.175 -4.807 -25.430 1.00 85.00 78 GLN A C 1
ATOM 645 O O . GLN A 1 78 ? 22.005 -4.848 -25.075 1.00 85.00 78 GLN A O 1
ATOM 650 N N . ASP A 1 79 ? 24.041 -3.955 -24.881 1.00 78.50 79 ASP A N 1
ATOM 651 C CA . ASP A 1 79 ? 23.690 -3.023 -23.806 1.00 78.50 79 ASP A CA 1
ATOM 652 C C . ASP A 1 79 ? 22.684 -1.949 -24.250 1.00 78.50 79 ASP A C 1
ATOM 654 O O . ASP A 1 79 ? 21.869 -1.502 -23.443 1.00 78.50 79 ASP A O 1
ATOM 658 N N . ALA A 1 80 ? 22.687 -1.567 -25.531 1.00 86.44 80 ALA A N 1
ATOM 659 C CA . ALA A 1 80 ? 21.673 -0.694 -26.112 1.00 86.44 80 ALA A CA 1
ATOM 660 C C . ALA A 1 80 ? 20.310 -1.394 -26.247 1.00 86.44 80 ALA A C 1
ATOM 662 O O . ALA A 1 80 ? 19.276 -0.791 -25.953 1.00 86.44 80 ALA A O 1
ATOM 663 N N . ILE A 1 81 ? 20.295 -2.674 -26.636 1.00 86.94 81 ILE A N 1
ATOM 664 C CA . ILE A 1 81 ? 19.080 -3.510 -26.654 1.00 86.94 81 ILE A CA 1
ATOM 665 C C . ILE A 1 81 ? 18.531 -3.692 -25.236 1.00 86.94 81 ILE A C 1
ATOM 667 O O . ILE A 1 81 ? 17.329 -3.532 -25.011 1.00 86.94 81 ILE A O 1
ATOM 671 N N . ASP A 1 82 ? 19.405 -3.966 -24.269 1.00 83.19 82 ASP A N 1
ATOM 672 C CA . ASP A 1 82 ? 19.029 -4.116 -22.863 1.00 83.19 82 ASP A CA 1
ATOM 673 C C . ASP A 1 82 ? 18.423 -2.812 -22.319 1.00 83.19 82 ASP A C 1
ATOM 675 O O . ASP A 1 82 ? 17.394 -2.840 -21.646 1.00 83.19 82 ASP A O 1
ATOM 679 N N . LEU A 1 83 ? 19.001 -1.654 -22.665 1.00 81.12 83 LEU A N 1
ATOM 680 C CA . LEU A 1 83 ? 18.460 -0.345 -22.295 1.00 81.12 83 LEU A CA 1
ATOM 681 C C . LEU A 1 83 ? 17.068 -0.108 -22.898 1.00 81.12 83 LEU A C 1
ATOM 683 O O . LEU A 1 83 ? 16.144 0.295 -22.192 1.00 81.12 83 LEU A O 1
ATOM 687 N N . MET A 1 84 ? 16.899 -0.395 -24.190 1.00 83.62 84 MET A N 1
ATOM 688 C CA . MET A 1 84 ? 15.603 -0.304 -24.870 1.00 83.62 84 MET A CA 1
ATOM 689 C C . MET A 1 84 ? 14.558 -1.249 -24.267 1.00 83.62 84 MET A C 1
ATOM 691 O O . MET A 1 84 ? 13.371 -0.936 -24.304 1.00 83.62 84 MET A O 1
ATOM 695 N N . SER A 1 85 ? 14.988 -2.364 -23.673 1.00 80.81 85 SER A N 1
ATOM 696 C CA . SER A 1 85 ? 14.114 -3.336 -23.001 1.00 80.81 85 SER A CA 1
ATOM 697 C C . SER A 1 85 ? 13.553 -2.845 -21.668 1.00 80.81 85 SER A C 1
ATOM 699 O O . SER A 1 85 ? 12.549 -3.376 -21.202 1.00 80.81 85 SER A O 1
ATOM 701 N N . ILE A 1 86 ? 14.174 -1.832 -21.058 1.00 78.50 86 ILE A N 1
ATOM 702 C CA . ILE A 1 86 ? 13.725 -1.231 -19.792 1.00 78.50 86 ILE A CA 1
ATOM 703 C C . ILE A 1 86 ? 12.712 -0.102 -20.042 1.00 78.50 86 ILE A C 1
ATOM 705 O O . ILE A 1 86 ? 11.953 0.261 -19.147 1.00 78.50 86 ILE A O 1
ATOM 709 N N . TYR A 1 87 ? 12.676 0.458 -21.251 1.00 78.06 87 TYR A N 1
ATOM 710 C CA . TYR A 1 87 ? 11.769 1.550 -21.582 1.00 78.06 87 TYR A CA 1
ATOM 711 C C . TYR A 1 87 ? 10.325 1.066 -21.774 1.00 78.06 87 TYR A C 1
ATOM 713 O O . TYR A 1 87 ? 10.082 0.019 -22.368 1.00 78.06 87 TYR A O 1
ATOM 721 N N . GLU A 1 88 ? 9.346 1.849 -21.311 1.00 76.50 88 GLU A N 1
ATOM 722 C CA . GLU A 1 88 ? 7.933 1.435 -21.312 1.00 76.50 88 GLU A CA 1
ATOM 723 C C . GLU A 1 88 ? 7.273 1.435 -22.699 1.00 76.50 88 GLU A C 1
ATOM 725 O O . GLU A 1 88 ? 6.226 0.810 -22.886 1.00 76.50 88 GLU A O 1
ATOM 730 N N . TRP A 1 89 ? 7.863 2.142 -23.668 1.00 84.38 89 TRP A N 1
ATOM 731 C CA . TRP A 1 89 ? 7.321 2.324 -25.019 1.00 84.38 89 TRP A CA 1
ATOM 732 C C . TRP A 1 89 ? 5.843 2.768 -25.021 1.00 84.38 89 TRP A C 1
ATOM 734 O O . TRP A 1 89 ? 4.983 2.042 -25.534 1.00 84.38 89 TRP A O 1
ATOM 744 N N . PRO A 1 90 ? 5.503 3.960 -24.486 1.00 79.38 90 PRO A N 1
ATOM 745 C CA . PRO A 1 90 ? 4.124 4.462 -24.452 1.00 79.38 90 PRO A CA 1
ATOM 746 C C . PRO A 1 90 ? 3.454 4.535 -25.835 1.00 79.38 90 PRO A C 1
ATOM 748 O O . PRO A 1 90 ? 2.239 4.369 -25.946 1.00 79.38 90 PRO A O 1
ATOM 751 N N . GLY A 1 91 ? 4.227 4.732 -26.909 1.00 81.38 91 GLY A N 1
ATOM 752 C CA . GLY A 1 91 ? 3.731 4.681 -28.289 1.00 81.38 91 GLY A CA 1
ATOM 753 C C . GLY A 1 91 ? 3.765 3.285 -28.932 1.00 81.38 91 GLY A C 1
ATOM 754 O O . GLY A 1 91 ? 3.497 3.161 -30.131 1.00 81.38 91 GLY A O 1
ATOM 755 N N . ASN A 1 92 ? 4.057 2.238 -28.151 1.00 88.06 92 ASN A N 1
ATOM 756 C CA . ASN A 1 92 ? 4.094 0.829 -28.554 1.00 88.06 92 ASN A CA 1
ATOM 757 C C . ASN A 1 92 ? 5.063 0.610 -29.743 1.00 88.06 92 ASN A C 1
ATOM 759 O O . ASN A 1 92 ? 6.034 1.351 -29.903 1.00 88.06 92 ASN A O 1
ATOM 763 N N . ILE A 1 93 ? 4.802 -0.379 -30.604 1.00 90.19 93 ILE A N 1
ATOM 764 C CA . ILE A 1 93 ? 5.642 -0.718 -31.768 1.00 90.19 93 ILE A CA 1
ATOM 765 C C . ILE A 1 93 ? 5.950 0.495 -32.659 1.00 90.19 93 ILE A C 1
ATOM 767 O O . ILE A 1 93 ? 7.060 0.596 -33.167 1.00 90.19 93 ILE A O 1
ATOM 771 N N . ARG A 1 94 ? 5.017 1.444 -32.822 1.00 88.62 94 ARG A N 1
ATOM 772 C CA . ARG A 1 94 ? 5.252 2.634 -33.663 1.00 88.62 94 ARG A CA 1
ATOM 773 C C . ARG A 1 94 ? 6.366 3.519 -33.119 1.00 88.62 94 ARG A C 1
ATOM 775 O O . ARG A 1 94 ? 7.151 4.062 -33.885 1.00 88.62 94 ARG A O 1
ATOM 782 N N . GLN A 1 95 ? 6.428 3.679 -31.800 1.00 89.56 95 GLN A N 1
ATOM 783 C CA . GLN A 1 95 ? 7.500 4.450 -31.181 1.00 89.56 95 GLN A CA 1
ATOM 784 C C . GLN A 1 95 ? 8.842 3.735 -31.332 1.00 89.56 95 GLN A C 1
ATOM 786 O O . GLN A 1 95 ? 9.833 4.392 -31.632 1.00 89.56 95 GLN A O 1
ATOM 791 N N . LEU A 1 96 ? 8.866 2.408 -31.173 1.00 92.69 96 LEU A N 1
ATOM 792 C CA . LEU A 1 96 ? 10.065 1.605 -31.411 1.00 92.69 96 LEU A CA 1
ATOM 793 C C . LEU A 1 96 ? 10.563 1.755 -32.852 1.00 92.69 96 LEU A C 1
ATOM 795 O O . LEU A 1 96 ? 11.723 2.097 -33.055 1.00 92.69 96 LEU A O 1
ATOM 799 N N . GLU A 1 97 ? 9.685 1.556 -33.835 1.00 94.19 97 GLU A N 1
ATOM 800 C CA . GLU A 1 97 ? 10.004 1.676 -35.261 1.00 94.19 97 GLU A CA 1
ATOM 801 C C . GLU A 1 97 ? 10.613 3.048 -35.587 1.00 94.19 97 GLU A C 1
ATOM 803 O O . GLU A 1 97 ? 11.729 3.114 -36.103 1.00 94.19 97 GLU A O 1
ATOM 808 N N . ASN A 1 98 ? 9.941 4.132 -35.185 1.00 91.44 98 ASN A N 1
ATOM 809 C CA . ASN A 1 98 ? 10.417 5.500 -35.410 1.00 91.44 98 ASN A CA 1
ATOM 810 C C . ASN A 1 98 ? 11.771 5.770 -34.733 1.00 91.44 98 ASN A C 1
ATOM 812 O O . ASN A 1 98 ? 12.613 6.493 -35.270 1.00 91.44 98 ASN A O 1
ATOM 816 N N . THR A 1 99 ? 11.991 5.213 -33.540 1.00 93.19 99 THR A N 1
ATOM 817 C CA . THR A 1 99 ? 13.261 5.356 -32.822 1.00 93.19 99 THR A CA 1
ATOM 818 C C . THR A 1 99 ? 14.395 4.652 -33.560 1.00 93.19 99 THR A C 1
ATOM 820 O O . THR A 1 99 ? 15.447 5.261 -33.751 1.00 93.19 99 THR A O 1
ATOM 823 N N . ILE A 1 100 ? 14.186 3.414 -34.016 1.00 94.94 100 ILE A N 1
ATOM 824 C CA . ILE A 1 100 ? 15.198 2.660 -34.767 1.00 94.94 100 ILE A CA 1
ATOM 825 C C . ILE A 1 100 ? 15.492 3.321 -36.117 1.00 94.94 100 ILE A C 1
ATOM 827 O O . ILE A 1 100 ? 16.658 3.459 -36.482 1.00 94.94 100 ILE A O 1
ATOM 831 N N . GLU A 1 101 ? 14.468 3.798 -36.827 1.00 94.62 101 GLU A N 1
ATOM 832 C CA . GLU A 1 101 ? 14.637 4.566 -38.066 1.00 94.62 101 GLU A CA 1
ATOM 833 C C . GLU A 1 101 ? 15.535 5.786 -37.843 1.00 94.62 101 GLU A C 1
ATOM 835 O O . GLU A 1 101 ? 16.536 5.980 -38.537 1.00 94.62 101 GLU A O 1
ATOM 840 N N . ARG A 1 102 ? 15.228 6.575 -36.808 1.00 92.06 102 ARG A N 1
ATOM 841 C CA . ARG A 1 102 ? 16.001 7.769 -36.465 1.00 92.06 102 ARG A CA 1
ATOM 842 C C . ARG A 1 102 ? 17.445 7.430 -36.102 1.00 92.06 102 ARG A C 1
ATOM 844 O O . ARG A 1 102 ? 18.340 8.155 -36.531 1.00 92.06 102 ARG A O 1
ATOM 851 N N . ILE A 1 103 ? 17.685 6.339 -35.373 1.00 93.88 103 ILE A N 1
ATOM 852 C CA . ILE A 1 103 ? 19.038 5.851 -35.066 1.00 93.88 103 ILE A CA 1
ATOM 853 C C . ILE A 1 103 ? 19.802 5.566 -36.367 1.00 93.88 103 ILE A C 1
ATOM 855 O O . ILE A 1 103 ? 20.906 6.069 -36.555 1.00 93.88 103 ILE A O 1
ATOM 859 N N . VAL A 1 104 ? 19.212 4.830 -37.313 1.00 94.69 104 VAL A N 1
ATOM 860 C CA . VAL A 1 104 ? 19.892 4.495 -38.578 1.00 94.69 104 VAL A CA 1
ATOM 861 C C . VAL A 1 104 ? 20.255 5.745 -39.392 1.00 94.69 104 VAL A C 1
ATOM 863 O O . VAL A 1 104 ? 21.360 5.852 -39.942 1.00 94.69 104 VAL A O 1
ATOM 866 N N . VAL A 1 105 ? 19.341 6.716 -39.441 1.00 91.75 105 VAL A N 1
ATOM 867 C CA . VAL A 1 105 ? 19.520 7.955 -40.209 1.00 91.75 105 VAL A CA 1
ATOM 868 C C . VAL A 1 105 ? 20.545 8.891 -39.563 1.00 91.75 105 VAL A C 1
ATOM 870 O O . VAL A 1 105 ? 21.334 9.510 -40.273 1.00 91.75 105 VAL A O 1
ATOM 873 N N . THR A 1 106 ? 20.559 9.006 -38.233 1.00 88.94 106 THR A N 1
ATOM 874 C CA . THR A 1 106 ? 21.307 10.072 -37.537 1.00 88.94 106 THR A CA 1
ATOM 875 C C . THR A 1 106 ? 22.634 9.626 -36.924 1.00 88.94 106 THR A C 1
ATOM 877 O O . THR A 1 106 ? 23.521 10.465 -36.750 1.00 88.94 106 THR A O 1
ATOM 880 N N . SER A 1 107 ? 22.821 8.331 -36.646 1.00 90.06 107 SER A N 1
ATOM 881 C CA . SER A 1 107 ? 24.047 7.824 -36.020 1.00 90.06 107 SER A CA 1
ATOM 882 C C . SER A 1 107 ? 25.270 8.012 -36.910 1.00 90.06 107 SER A C 1
ATOM 884 O O . SER A 1 107 ? 25.264 7.678 -38.092 1.00 90.06 107 SER A O 1
ATOM 886 N N . ARG A 1 108 ? 26.355 8.548 -36.356 1.00 86.12 108 ARG A N 1
ATOM 887 C CA . ARG A 1 108 ? 27.616 8.718 -37.099 1.00 86.12 108 ARG A CA 1
ATOM 888 C C . ARG A 1 108 ? 28.468 7.458 -37.058 1.00 86.12 108 ARG A C 1
ATOM 890 O O . ARG A 1 108 ? 29.101 7.124 -38.057 1.00 86.12 108 ARG A O 1
ATOM 897 N N . ASP A 1 109 ? 28.433 6.763 -35.930 1.00 87.81 109 ASP A N 1
ATOM 898 C CA . ASP A 1 109 ? 29.201 5.550 -35.703 1.00 87.81 109 ASP A CA 1
ATOM 899 C C . ASP A 1 109 ? 28.455 4.304 -36.201 1.00 87.81 109 ASP A C 1
ATOM 901 O O . ASP A 1 109 ? 27.226 4.237 -36.115 1.00 87.81 109 ASP A O 1
ATOM 905 N N . PRO A 1 110 ? 29.179 3.289 -36.706 1.00 89.00 110 PRO A N 1
ATOM 906 C CA . PRO A 1 110 ? 28.582 2.045 -37.186 1.00 89.00 110 PRO A CA 1
ATOM 907 C C . PRO A 1 110 ? 28.016 1.178 -36.056 1.00 89.00 110 PRO A C 1
ATOM 909 O O . PRO A 1 110 ? 27.248 0.263 -36.333 1.00 89.00 110 PRO A O 1
ATOM 912 N N . VAL A 1 111 ? 28.385 1.437 -34.799 1.00 93.81 111 VAL A N 1
ATOM 913 C CA . VAL A 1 111 ? 27.862 0.737 -33.623 1.00 93.81 111 VAL A CA 1
ATOM 914 C C . VAL A 1 111 ? 27.246 1.761 -32.684 1.00 93.81 111 VAL A C 1
ATOM 916 O O . VAL A 1 111 ? 27.916 2.691 -32.247 1.00 93.81 111 VAL A O 1
ATOM 919 N N . VAL A 1 112 ? 25.970 1.568 -32.375 1.00 91.69 112 VAL A N 1
ATOM 920 C CA . VAL A 1 112 ? 25.188 2.410 -31.475 1.00 91.69 112 VAL A CA 1
ATOM 921 C C . VAL A 1 112 ? 25.120 1.705 -30.133 1.00 91.69 112 VAL A C 1
ATOM 923 O O . VAL A 1 112 ? 24.539 0.621 -30.021 1.00 91.69 112 VAL A O 1
ATOM 926 N N . ASP A 1 113 ? 25.753 2.316 -29.137 1.00 87.62 113 ASP A N 1
ATOM 927 C CA . ASP A 1 113 ? 25.798 1.811 -27.772 1.00 87.62 113 ASP A CA 1
ATOM 928 C C . ASP A 1 113 ? 24.668 2.371 -26.896 1.00 87.62 113 ASP A C 1
ATOM 930 O O . ASP A 1 113 ? 23.843 3.181 -27.335 1.00 87.62 113 ASP A O 1
ATOM 934 N N . ALA A 1 114 ? 24.595 1.921 -25.640 1.00 81.38 114 ALA A N 1
ATOM 935 C CA . ALA A 1 114 ? 23.558 2.382 -24.724 1.00 81.38 114 ALA A CA 1
ATOM 936 C C . ALA A 1 114 ? 23.586 3.903 -24.502 1.00 81.38 114 ALA A C 1
ATOM 938 O O . ALA A 1 114 ? 22.541 4.487 -24.227 1.00 81.38 114 ALA A O 1
ATOM 939 N N . SER A 1 115 ? 24.752 4.549 -24.604 1.00 80.00 115 SER A N 1
ATOM 940 C CA . SER A 1 115 ? 24.871 5.995 -24.405 1.00 80.00 115 SER A CA 1
ATOM 941 C C . SER A 1 115 ? 24.235 6.766 -25.560 1.00 80.00 115 SER A C 1
ATOM 943 O O . SER A 1 115 ? 23.440 7.669 -25.319 1.00 80.00 115 SER A O 1
ATOM 945 N N . ALA A 1 116 ? 24.467 6.327 -26.799 1.00 80.31 116 ALA A N 1
ATOM 946 C CA . ALA A 1 116 ? 23.851 6.915 -27.981 1.00 80.31 116 ALA A CA 1
ATOM 947 C C . ALA A 1 116 ? 22.327 6.694 -28.010 1.00 80.31 116 ALA A C 1
ATOM 949 O O . ALA A 1 116 ? 21.574 7.583 -28.401 1.00 80.31 116 ALA A O 1
ATOM 950 N N . VAL A 1 117 ? 21.834 5.540 -27.540 1.00 84.81 117 VAL A N 1
ATOM 951 C CA . VAL A 1 117 ? 20.385 5.268 -27.470 1.00 84.81 117 VAL A CA 1
ATOM 952 C C . VAL A 1 117 ? 19.641 6.189 -26.494 1.00 84.81 117 VAL A C 1
ATOM 954 O O . VAL A 1 117 ? 18.476 6.507 -26.750 1.00 84.81 117 VAL A O 1
ATOM 957 N N . GLN A 1 118 ? 20.280 6.663 -25.416 1.00 80.50 118 GLN A N 1
ATOM 958 C CA . GLN A 1 118 ? 19.655 7.585 -24.448 1.00 80.50 118 GLN A CA 1
ATOM 959 C C . GLN A 1 118 ? 19.225 8.917 -25.072 1.00 80.50 118 GLN A C 1
ATOM 961 O O . GLN A 1 118 ? 18.293 9.548 -24.583 1.00 80.50 118 GLN A O 1
ATOM 966 N N . GLU A 1 119 ? 19.853 9.337 -26.170 1.00 78.81 119 GLU A N 1
ATOM 967 C CA . GLU A 1 119 ? 19.445 10.544 -26.898 1.00 78.81 119 GLU A CA 1
ATOM 968 C C . GLU A 1 119 ? 18.110 10.352 -27.635 1.00 78.81 119 GLU A C 1
ATOM 970 O O . GLU A 1 119 ? 17.375 11.307 -27.897 1.00 78.81 119 GLU A O 1
ATOM 975 N N . PHE A 1 120 ? 17.775 9.104 -27.970 1.00 78.62 120 PHE A N 1
ATOM 976 C CA . PHE A 1 120 ? 16.598 8.766 -28.761 1.00 78.62 120 PHE A CA 1
ATOM 977 C C . PHE A 1 120 ? 15.442 8.245 -27.917 1.00 78.62 120 PHE A C 1
ATOM 979 O O . PHE A 1 120 ? 14.273 8.449 -28.256 1.00 78.62 120 PHE A O 1
ATOM 986 N N . VAL A 1 121 ? 15.754 7.580 -26.818 1.00 76.62 121 VAL A N 1
ATOM 987 C CA . VAL A 1 121 ? 14.774 7.140 -25.844 1.00 76.62 121 VAL A CA 1
ATOM 988 C C . VAL A 1 121 ? 14.896 8.098 -24.670 1.00 76.62 121 VAL A C 1
ATOM 990 O O . VAL A 1 121 ? 15.841 7.942 -23.896 1.00 76.62 121 VAL A O 1
ATOM 993 N N . PRO A 1 122 ? 13.979 9.078 -24.514 1.00 62.09 122 PRO A N 1
ATOM 994 C CA . PRO A 1 122 ? 13.885 9.838 -23.285 1.00 62.09 122 PRO A CA 1
ATOM 995 C C . PRO A 1 122 ? 13.361 8.865 -22.238 1.00 62.09 122 PRO A C 1
ATOM 997 O O . PRO A 1 122 ? 12.177 8.822 -21.912 1.00 62.09 122 PRO A O 1
ATOM 1000 N N . ILE A 1 123 ? 14.269 8.042 -21.728 1.00 54.25 123 ILE A N 1
ATOM 1001 C CA . ILE A 1 123 ? 14.221 7.643 -20.346 1.00 54.25 123 ILE A CA 1
ATOM 1002 C C . ILE A 1 123 ? 14.378 8.989 -19.667 1.00 54.25 123 ILE A C 1
ATOM 1004 O O . ILE A 1 123 ? 15.494 9.477 -19.481 1.00 54.25 123 ILE A O 1
ATOM 1008 N N . GLU A 1 124 ? 13.246 9.649 -19.394 1.00 43.00 124 GLU A N 1
ATOM 1009 C CA . GLU A 1 124 ? 13.208 10.531 -18.252 1.00 43.00 124 GLU A CA 1
ATOM 1010 C C . GLU A 1 124 ? 13.899 9.693 -17.188 1.00 43.00 124 GLU A C 1
ATOM 1012 O O . GLU A 1 124 ? 13.434 8.610 -16.823 1.00 43.00 124 GLU A O 1
ATOM 1017 N N . GLN A 1 125 ? 15.100 10.116 -16.791 1.00 39.88 125 GLN A N 1
ATOM 1018 C CA . GLN A 1 125 ? 15.509 9.843 -15.440 1.00 39.88 125 GLN A CA 1
ATOM 1019 C C . GLN A 1 125 ? 14.349 10.436 -14.677 1.00 39.88 125 GLN A C 1
ATOM 1021 O O . GLN A 1 125 ? 14.291 11.657 -14.521 1.00 39.88 125 GLN A O 1
ATOM 1026 N N . GLU A 1 126 ? 13.347 9.611 -14.366 1.00 31.80 126 GLU A N 1
ATOM 1027 C CA . GLU A 1 126 ? 12.317 10.031 -13.470 1.00 31.80 126 GLU A CA 1
ATOM 1028 C C . GLU A 1 126 ? 13.141 10.535 -12.310 1.00 31.80 126 GLU A C 1
ATOM 1030 O O . GLU A 1 126 ? 13.858 9.783 -11.637 1.00 31.80 126 GLU A O 1
ATOM 1035 N N . ALA A 1 127 ? 13.008 11.829 -12.081 1.00 31.59 127 ALA A N 1
ATOM 1036 C CA . ALA A 1 127 ? 13.151 12.407 -10.782 1.00 31.59 127 ALA A CA 1
ATOM 1037 C C . ALA A 1 127 ? 12.096 11.772 -9.847 1.00 31.59 127 ALA A C 1
ATOM 1039 O O . ALA A 1 127 ? 11.424 12.465 -9.098 1.00 31.59 127 ALA A O 1
ATOM 1040 N N . THR A 1 128 ? 11.966 10.437 -9.821 1.00 32.34 128 THR A N 1
ATOM 1041 C CA . THR A 1 128 ? 11.996 9.718 -8.563 1.00 32.34 128 THR A CA 1
ATOM 1042 C C . THR A 1 128 ? 13.190 10.282 -7.820 1.00 32.34 128 THR A C 1
ATOM 1044 O O . THR A 1 128 ? 14.340 10.177 -8.244 1.00 32.34 128 THR A O 1
ATOM 1047 N N . ALA A 1 129 ? 12.874 11.051 -6.790 1.00 40.06 129 ALA A N 1
ATOM 1048 C CA . ALA A 1 129 ? 13.816 11.750 -5.953 1.00 40.06 129 ALA A CA 1
ATOM 1049 C C . ALA A 1 129 ? 14.962 10.824 -5.531 1.00 40.06 129 ALA A C 1
ATOM 1051 O O . ALA A 1 129 ? 14.890 10.094 -4.550 1.00 40.06 129 ALA A O 1
ATOM 1052 N N . SER A 1 130 ? 16.047 10.877 -6.286 1.00 34.69 130 SER A N 1
ATOM 1053 C CA . SER A 1 130 ? 17.365 10.533 -5.825 1.00 34.69 130 SER A CA 1
ATOM 1054 C C . SER A 1 130 ? 18.370 11.147 -6.783 1.00 34.69 130 SER A C 1
ATOM 1056 O O . SER A 1 130 ? 18.983 10.468 -7.607 1.00 34.69 130 SER A O 1
ATOM 1058 N N . ALA A 1 131 ? 18.643 12.425 -6.548 1.00 35.28 131 ALA A N 1
ATOM 1059 C CA . ALA A 1 131 ? 19.979 12.958 -6.753 1.00 35.28 131 ALA A CA 1
ATOM 1060 C C . ALA A 1 131 ? 21.057 11.944 -6.265 1.00 35.28 131 ALA A C 1
ATOM 1062 O O . ALA A 1 131 ? 20.756 11.086 -5.412 1.00 35.28 131 ALA A O 1
ATOM 1063 N N . PRO A 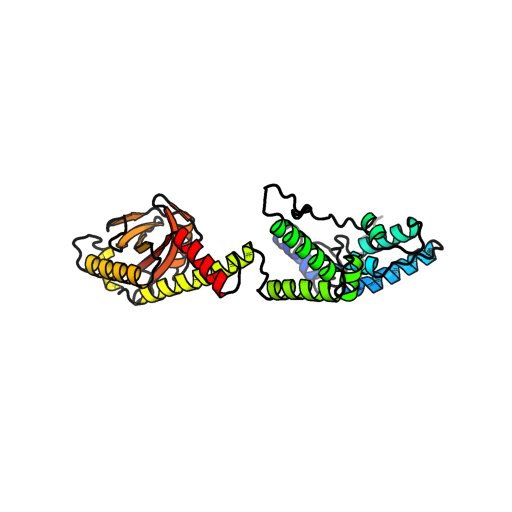1 132 ? 22.323 12.032 -6.733 1.00 42.25 132 PRO A N 1
ATOM 1064 C CA . PRO A 1 132 ? 23.443 11.513 -5.932 1.00 42.25 132 PRO A CA 1
ATOM 1065 C C . PRO A 1 132 ? 23.230 11.976 -4.485 1.00 42.25 132 PRO A C 1
ATOM 1067 O O . PRO A 1 132 ? 22.686 13.071 -4.338 1.00 42.25 132 PRO A O 1
ATOM 1070 N N . PRO A 1 133 ? 23.551 11.185 -3.438 1.00 45.44 133 PRO A N 1
ATOM 1071 C CA . PRO A 1 133 ? 23.213 11.558 -2.070 1.00 45.44 133 PRO A CA 1
ATOM 1072 C C . PRO A 1 133 ? 23.762 12.957 -1.793 1.00 45.44 133 PRO A C 1
ATOM 1074 O O . PRO A 1 133 ? 24.956 13.162 -1.595 1.00 45.44 133 PRO A O 1
ATOM 1077 N N . LEU A 1 134 ? 22.868 13.938 -1.870 1.00 42.12 134 LEU A N 1
ATOM 1078 C CA . LEU A 1 134 ? 23.116 15.297 -1.465 1.00 42.12 134 LEU A CA 1
ATOM 1079 C C . LEU A 1 134 ? 23.053 15.176 0.045 1.00 42.12 134 LEU A C 1
ATOM 1081 O O . LEU A 1 134 ? 21.976 15.106 0.640 1.00 42.12 134 LEU A O 1
ATOM 1085 N N . PHE A 1 135 ? 24.227 14.974 0.642 1.00 48.19 135 PHE A N 1
ATOM 1086 C CA . PHE A 1 135 ? 24.386 14.939 2.084 1.00 48.19 135 PHE A CA 1
ATOM 1087 C C . PHE A 1 135 ? 24.086 16.347 2.599 1.00 48.19 135 PHE A C 1
ATOM 1089 O O . PHE A 1 135 ? 24.966 17.191 2.730 1.00 48.19 135 PHE A O 1
ATOM 1096 N N . ASN A 1 136 ? 22.804 16.617 2.837 1.00 40.84 136 ASN A N 1
ATOM 1097 C CA . ASN A 1 136 ? 22.309 17.920 3.282 1.00 40.84 136 ASN A CA 1
ATOM 1098 C C . ASN A 1 136 ? 22.550 18.153 4.784 1.00 40.84 136 ASN A C 1
ATOM 1100 O O . ASN A 1 136 ? 22.127 19.171 5.328 1.00 40.84 136 ASN A O 1
ATOM 1104 N N . GLN A 1 137 ? 23.200 17.200 5.460 1.00 41.16 137 GLN A N 1
ATOM 1105 C CA . GLN A 1 137 ? 23.552 17.225 6.875 1.00 41.16 137 GLN A CA 1
ATOM 1106 C C . GLN A 1 137 ? 24.899 16.521 7.079 1.00 41.16 137 GLN A C 1
ATOM 1108 O O . GLN A 1 137 ? 25.243 15.593 6.345 1.00 41.16 137 GLN A O 1
ATOM 1113 N N . LEU A 1 138 ? 25.665 16.969 8.076 1.00 41.22 138 LEU A N 1
ATOM 1114 C CA . LEU A 1 138 ? 26.919 16.323 8.459 1.00 41.22 138 LEU A CA 1
ATOM 1115 C C . LEU A 1 138 ? 26.627 14.944 9.058 1.00 41.22 138 LEU A C 1
ATOM 1117 O O . LEU A 1 138 ? 25.813 14.821 9.970 1.00 41.22 138 LEU A O 1
ATOM 1121 N N . MET A 1 139 ? 27.333 13.928 8.568 1.00 56.97 139 MET A N 1
ATOM 1122 C CA . MET A 1 139 ? 27.298 12.565 9.091 1.00 56.97 139 MET A CA 1
ATOM 1123 C C . MET A 1 139 ? 28.722 12.002 9.198 1.00 56.97 139 MET A C 1
ATOM 1125 O O . MET A 1 139 ? 29.636 12.534 8.556 1.00 56.97 139 MET A O 1
ATOM 1129 N N . PRO A 1 140 ? 28.950 10.941 9.991 1.00 70.06 140 PRO A N 1
ATOM 1130 C CA . PRO A 1 140 ? 30.248 10.280 10.050 1.00 70.06 140 PRO A CA 1
ATOM 1131 C C . PRO A 1 140 ? 30.714 9.831 8.657 1.00 70.06 140 PRO A C 1
ATOM 1133 O O . PRO A 1 140 ? 29.975 9.178 7.923 1.00 70.06 140 PRO A O 1
ATOM 1136 N N . LEU A 1 141 ? 31.964 10.146 8.299 1.00 58.72 141 LEU A N 1
ATOM 1137 C CA . LEU A 1 141 ? 32.513 9.880 6.961 1.00 58.72 141 LEU A CA 1
ATOM 1138 C C . LEU A 1 141 ? 32.389 8.405 6.550 1.00 58.72 141 LEU A C 1
ATOM 1140 O O . LEU A 1 141 ? 32.066 8.117 5.402 1.00 58.72 141 LEU A O 1
ATOM 1144 N N . GLN A 1 142 ? 32.599 7.488 7.498 1.00 69.56 142 GLN A N 1
ATOM 1145 C CA . GLN A 1 142 ? 32.506 6.048 7.254 1.00 69.56 142 GLN A CA 1
ATOM 1146 C C . GLN A 1 142 ? 31.102 5.621 6.801 1.00 69.56 142 GLN A C 1
ATOM 1148 O O . GLN A 1 142 ? 30.949 4.769 5.929 1.00 69.56 142 GLN A O 1
ATOM 1153 N N . GLU A 1 143 ? 30.071 6.240 7.365 1.00 68.88 143 GLU A N 1
ATOM 1154 C CA . GLU A 1 143 ? 28.680 5.948 7.037 1.00 68.88 143 GLU A CA 1
ATOM 1155 C C . GLU A 1 143 ? 28.318 6.504 5.652 1.00 68.88 143 GLU A C 1
ATOM 1157 O O . GLU A 1 143 ? 27.693 5.816 4.845 1.00 68.88 143 GLU A O 1
ATOM 1162 N N . ALA A 1 144 ? 28.805 7.705 5.319 1.00 67.19 144 ALA A N 1
ATOM 1163 C CA . ALA A 1 144 ? 28.650 8.282 3.984 1.00 67.19 144 ALA A CA 1
ATOM 1164 C C . ALA A 1 144 ? 29.313 7.413 2.898 1.00 67.19 144 ALA A C 1
ATOM 1166 O O . ALA A 1 144 ? 28.721 7.176 1.841 1.00 67.19 144 ALA A O 1
ATOM 1167 N N . THR A 1 145 ? 30.522 6.902 3.157 1.00 76.81 145 THR A N 1
ATOM 1168 C CA . THR A 1 145 ? 31.226 6.018 2.218 1.00 76.81 145 THR A CA 1
ATOM 1169 C C . THR A 1 145 ? 30.505 4.691 2.029 1.00 76.81 145 THR A C 1
ATOM 1171 O O . THR A 1 145 ? 30.375 4.238 0.893 1.00 76.81 145 THR A O 1
ATOM 1174 N N . ASP A 1 146 ? 29.985 4.099 3.107 1.00 77.00 146 ASP A N 1
ATOM 1175 C CA . ASP A 1 146 ? 29.282 2.817 3.045 1.00 77.00 146 ASP A CA 1
ATOM 1176 C C . ASP A 1 146 ? 27.990 2.931 2.214 1.00 77.00 146 ASP A C 1
ATOM 1178 O O . ASP A 1 146 ? 27.705 2.056 1.395 1.00 77.00 146 ASP A O 1
ATOM 1182 N N . LEU A 1 147 ? 27.249 4.039 2.346 1.00 70.69 147 LEU A N 1
ATOM 1183 C CA . LEU A 1 147 ? 26.028 4.303 1.572 1.00 70.69 147 LEU A CA 1
ATOM 1184 C C . LEU A 1 147 ? 26.293 4.449 0.069 1.00 70.69 147 LEU A C 1
ATOM 1186 O O . LEU A 1 147 ? 25.577 3.874 -0.756 1.00 70.69 147 LEU A O 1
ATOM 1190 N N . VAL A 1 148 ? 27.319 5.221 -0.299 1.00 79.06 148 VAL A N 1
ATOM 1191 C CA . VAL A 1 148 ? 27.706 5.405 -1.706 1.00 79.06 148 VAL A CA 1
ATOM 1192 C C . VAL A 1 148 ? 28.194 4.084 -2.296 1.00 79.06 148 VAL A C 1
ATOM 1194 O O . VAL A 1 148 ? 27.810 3.718 -3.408 1.00 79.06 148 VAL A O 1
ATOM 1197 N N . GLU A 1 149 ? 29.003 3.342 -1.543 1.00 84.75 149 GLU A N 1
ATOM 1198 C CA . GLU A 1 149 ? 29.553 2.065 -1.976 1.00 84.75 149 GLU A CA 1
ATOM 1199 C C . GLU A 1 149 ? 28.460 1.004 -2.179 1.00 84.75 149 GLU A C 1
ATOM 1201 O O . GLU A 1 149 ? 28.417 0.357 -3.228 1.00 84.75 149 GLU A O 1
ATOM 1206 N N . GLU A 1 150 ? 27.535 0.861 -1.224 1.00 81.75 150 GLU A N 1
ATOM 1207 C CA . GLU A 1 150 ? 26.403 -0.067 -1.315 1.00 81.75 150 GLU A CA 1
ATOM 1208 C C . GLU A 1 150 ? 25.541 0.216 -2.544 1.00 81.75 150 GLU A C 1
ATOM 1210 O O . GLU A 1 150 ? 25.149 -0.711 -3.260 1.00 81.75 150 GLU A O 1
ATOM 1215 N N . ARG A 1 151 ? 25.307 1.498 -2.833 1.00 77.50 151 ARG A N 1
ATOM 1216 C CA . ARG A 1 151 ? 24.556 1.935 -4.006 1.00 77.50 151 ARG A CA 1
ATOM 1217 C C . ARG A 1 151 ? 25.283 1.629 -5.313 1.00 77.50 151 ARG A C 1
ATOM 1219 O O . ARG A 1 151 ? 24.670 1.062 -6.212 1.00 77.50 151 ARG A O 1
ATOM 1226 N N . LEU A 1 152 ? 26.571 1.953 -5.431 1.00 83.56 152 LEU A N 1
ATOM 1227 C CA . LEU A 1 152 ? 27.349 1.686 -6.649 1.00 83.56 152 LEU A CA 1
ATOM 1228 C C . LEU A 1 152 ? 27.448 0.186 -6.947 1.00 83.56 152 LEU A C 1
ATOM 1230 O O . LEU A 1 152 ? 27.267 -0.238 -8.089 1.00 83.56 152 LEU A O 1
ATOM 1234 N N . ILE A 1 153 ? 27.683 -0.626 -5.914 1.00 86.31 153 ILE A N 1
ATOM 1235 C CA . ILE A 1 153 ? 27.755 -2.088 -6.023 1.00 86.31 153 ILE A CA 1
ATOM 1236 C C . ILE A 1 153 ? 26.403 -2.675 -6.418 1.00 86.31 153 ILE A C 1
ATOM 1238 O O . ILE A 1 153 ? 26.337 -3.535 -7.297 1.00 86.31 153 ILE A O 1
ATOM 1242 N N . THR A 1 154 ? 25.329 -2.182 -5.808 1.00 80.94 154 THR A N 1
ATOM 1243 C CA . THR A 1 154 ? 23.954 -2.530 -6.159 1.00 80.94 154 THR A CA 1
ATOM 1244 C C . THR A 1 154 ? 23.651 -2.213 -7.619 1.00 80.94 154 THR A C 1
ATOM 1246 O O . THR A 1 154 ? 23.262 -3.110 -8.360 1.00 80.94 154 THR A O 1
ATOM 1249 N N . MET A 1 155 ? 23.886 -0.970 -8.048 1.00 75.88 155 MET A N 1
ATOM 1250 C CA . MET A 1 155 ? 23.610 -0.515 -9.412 1.00 75.88 155 MET A CA 1
ATOM 1251 C C . MET A 1 155 ? 24.410 -1.322 -10.437 1.00 75.88 155 MET A C 1
ATOM 1253 O O . MET A 1 155 ? 23.878 -1.722 -11.470 1.00 75.88 155 MET A O 1
ATOM 1257 N N . ALA A 1 156 ? 25.680 -1.617 -10.145 1.00 77.81 156 ALA A N 1
ATOM 1258 C CA . ALA A 1 156 ? 26.506 -2.442 -11.016 1.00 77.81 156 ALA A CA 1
ATOM 1259 C C . ALA A 1 156 ? 25.993 -3.891 -11.097 1.00 77.81 156 ALA A C 1
ATOM 1261 O O . ALA A 1 156 ? 26.013 -4.492 -12.169 1.00 77.81 156 ALA A O 1
ATOM 1262 N N . MET A 1 157 ? 25.507 -4.464 -9.995 1.00 84.50 157 MET A N 1
ATOM 1263 C CA . MET A 1 157 ? 24.973 -5.828 -9.999 1.00 84.50 157 MET A CA 1
ATOM 1264 C C . MET A 1 157 ? 23.575 -5.930 -10.612 1.00 84.50 157 MET A C 1
ATOM 1266 O O . MET A 1 157 ? 23.306 -6.911 -11.299 1.00 84.50 157 MET A O 1
ATOM 1270 N N . GLU A 1 158 ? 22.718 -4.925 -10.437 1.00 72.38 158 GLU A N 1
ATOM 1271 C CA . GLU A 1 158 ? 21.415 -4.829 -11.107 1.00 72.38 158 GLU A CA 1
ATOM 1272 C C . GLU A 1 158 ? 21.587 -4.663 -12.624 1.00 72.38 158 GLU A C 1
ATOM 1274 O O . GLU A 1 158 ? 20.906 -5.341 -13.395 1.00 72.38 158 GLU A O 1
ATOM 1279 N N . LYS A 1 159 ? 22.562 -3.846 -13.051 1.00 65.31 159 LYS A N 1
ATOM 1280 C CA . LYS A 1 159 ? 22.849 -3.576 -14.466 1.00 65.31 159 LYS A CA 1
ATOM 1281 C C . LYS A 1 159 ? 23.581 -4.718 -15.180 1.00 65.31 159 LYS A C 1
ATOM 1283 O O . LYS A 1 159 ? 23.191 -5.085 -16.279 1.00 65.31 159 LYS A O 1
ATOM 1288 N N . TYR A 1 160 ? 24.640 -5.282 -14.590 1.00 77.31 160 TYR A N 1
ATOM 1289 C CA . TYR A 1 160 ? 25.516 -6.245 -15.282 1.00 77.31 160 TYR A CA 1
ATOM 1290 C C . TYR A 1 160 ? 25.301 -7.706 -14.874 1.00 77.31 160 TYR A C 1
ATOM 1292 O O . TYR A 1 160 ? 25.824 -8.598 -15.542 1.00 77.31 160 TYR A O 1
ATOM 1300 N N . LYS A 1 161 ? 24.609 -7.969 -13.752 1.00 74.56 161 LYS A N 1
ATOM 1301 C CA . LYS A 1 161 ? 24.274 -9.311 -13.221 1.00 74.56 161 LYS A CA 1
ATOM 1302 C C . LYS A 1 161 ? 25.458 -10.296 -13.113 1.00 74.56 161 LYS A C 1
ATOM 1304 O O . LYS A 1 161 ? 25.269 -11.498 -12.954 1.00 74.56 161 LYS A O 1
ATOM 1309 N N . SER A 1 162 ? 26.696 -9.797 -13.155 1.00 83.62 162 SER A N 1
ATOM 1310 C CA . SER A 1 162 ? 27.938 -10.575 -13.165 1.00 83.62 162 SER A CA 1
ATOM 1311 C C . SER A 1 162 ? 28.984 -9.913 -12.280 1.00 83.62 162 SER A C 1
ATOM 1313 O O . SER A 1 162 ? 29.415 -8.789 -12.539 1.00 83.62 162 SER A O 1
ATOM 1315 N N . ILE A 1 163 ? 29.458 -10.646 -11.266 1.00 84.25 163 ILE A N 1
ATOM 1316 C CA . ILE A 1 163 ? 30.458 -10.151 -10.304 1.00 84.25 163 ILE A CA 1
ATOM 1317 C C . ILE A 1 163 ? 31.757 -9.748 -11.017 1.00 84.25 163 ILE A C 1
ATOM 1319 O O . ILE A 1 163 ? 32.386 -8.763 -10.643 1.00 84.25 163 ILE A O 1
ATOM 1323 N N . LYS A 1 164 ? 32.161 -10.484 -12.062 1.00 76.38 164 LYS A N 1
ATOM 1324 C CA . LYS A 1 164 ? 33.396 -10.208 -12.813 1.00 76.38 164 LYS A CA 1
ATOM 1325 C C . LYS A 1 164 ? 33.306 -8.896 -13.601 1.00 76.38 164 LYS A C 1
ATOM 1327 O O . LYS A 1 164 ? 34.263 -8.127 -13.604 1.00 76.38 164 LYS A O 1
ATOM 1332 N N . LEU A 1 165 ? 32.169 -8.637 -14.252 1.00 69.50 165 LEU A N 1
ATOM 1333 C CA . LEU A 1 165 ? 31.951 -7.411 -15.030 1.00 69.50 165 LEU A CA 1
ATOM 1334 C C . LEU A 1 165 ? 31.742 -6.201 -14.119 1.00 69.50 165 LEU A C 1
ATOM 1336 O O . LEU A 1 165 ? 32.372 -5.168 -14.325 1.00 69.50 165 LEU A O 1
ATOM 1340 N N . ALA A 1 166 ? 30.942 -6.356 -13.065 1.00 84.38 166 ALA A N 1
ATOM 1341 C CA . ALA A 1 166 ? 30.709 -5.299 -12.092 1.00 84.38 166 ALA A CA 1
ATOM 1342 C C . ALA A 1 166 ? 32.004 -4.885 -11.365 1.00 84.38 166 ALA A C 1
ATOM 1344 O O . ALA A 1 166 ? 32.254 -3.695 -11.200 1.00 84.38 166 ALA A O 1
ATOM 1345 N N . ALA A 1 167 ? 32.881 -5.843 -11.033 1.00 88.25 167 ALA A N 1
ATOM 1346 C CA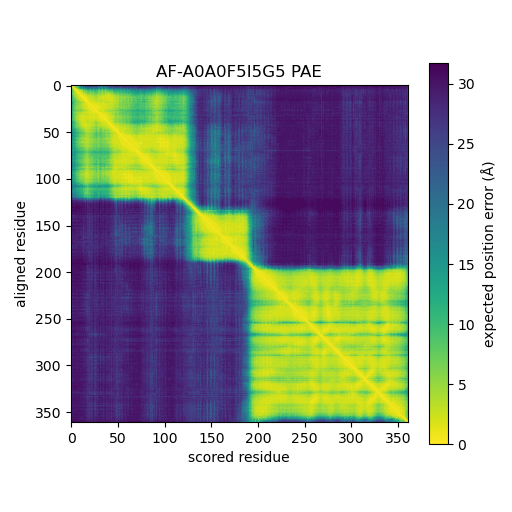 . ALA A 1 167 ? 34.209 -5.554 -10.485 1.00 88.25 167 ALA A CA 1
ATOM 1347 C C . ALA A 1 167 ? 35.075 -4.729 -11.454 1.00 88.25 167 ALA A C 1
ATOM 1349 O O . ALA A 1 167 ? 35.718 -3.768 -11.039 1.00 88.25 167 ALA A O 1
ATOM 1350 N N . LYS A 1 168 ? 35.054 -5.069 -12.751 1.00 79.62 168 LYS A N 1
ATOM 1351 C CA . LYS A 1 168 ? 35.807 -4.353 -13.792 1.00 79.62 168 LYS A CA 1
ATOM 1352 C C . LYS A 1 168 ? 35.324 -2.908 -13.954 1.00 79.62 168 LYS A C 1
ATOM 1354 O O . LYS A 1 168 ? 36.151 -2.008 -14.034 1.00 79.62 168 LYS A O 1
ATOM 1359 N N . VAL A 1 169 ? 34.008 -2.690 -13.981 1.00 81.62 169 VAL A N 1
ATOM 1360 C CA . VAL A 1 169 ? 33.404 -1.355 -14.157 1.00 81.62 169 VAL A CA 1
ATOM 1361 C C . VAL A 1 169 ? 33.623 -0.472 -12.929 1.00 81.62 169 VAL A C 1
ATOM 1363 O O . VAL A 1 169 ? 33.955 0.699 -13.076 1.00 81.62 169 VAL A O 1
ATOM 1366 N N . LEU A 1 170 ? 33.502 -1.036 -11.725 1.00 86.94 170 LEU A N 1
ATOM 1367 C CA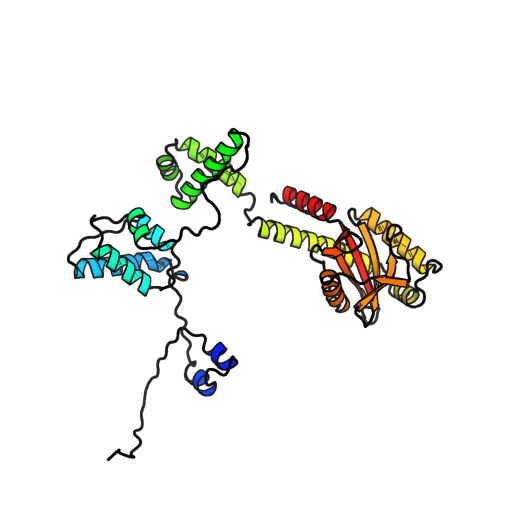 . LEU A 1 170 ? 33.768 -0.322 -10.471 1.00 86.94 170 LEU A CA 1
ATOM 1368 C C . LEU A 1 170 ? 35.263 -0.226 -10.126 1.00 86.94 170 LEU A C 1
ATOM 1370 O O . LEU A 1 170 ? 35.607 0.316 -9.082 1.00 86.94 170 LEU A O 1
ATOM 1374 N N . GLN A 1 171 ? 36.145 -0.748 -10.986 1.00 91.56 171 GLN A N 1
ATOM 1375 C CA . GLN A 1 171 ? 37.604 -0.734 -10.821 1.00 91.56 171 GLN A CA 1
ATOM 1376 C C . GLN A 1 171 ? 38.084 -1.339 -9.488 1.00 91.56 171 GLN A C 1
ATOM 1378 O O . GLN A 1 171 ? 39.050 -0.883 -8.881 1.00 91.56 171 GLN A O 1
ATOM 1383 N N . VAL A 1 172 ? 37.426 -2.411 -9.039 1.00 92.38 172 VAL A N 1
ATOM 1384 C CA . VAL A 1 172 ? 37.799 -3.172 -7.838 1.00 92.38 172 VAL A CA 1
ATOM 1385 C C . VAL A 1 172 ? 38.158 -4.612 -8.190 1.00 92.38 172 VAL A C 1
ATOM 1387 O O . VAL A 1 172 ? 37.789 -5.140 -9.239 1.00 92.38 172 VAL A O 1
ATOM 1390 N N . SER A 1 173 ? 38.864 -5.302 -7.292 1.00 92.56 173 SER A N 1
ATOM 1391 C CA . SER A 1 173 ? 39.156 -6.723 -7.489 1.00 92.56 173 SER A CA 1
ATOM 1392 C C . SER A 1 173 ? 37.890 -7.584 -7.359 1.00 92.56 173 SER A C 1
ATOM 1394 O O . SER A 1 173 ? 37.007 -7.314 -6.540 1.00 92.56 173 SER A O 1
ATOM 1396 N N . GLN A 1 174 ? 37.812 -8.671 -8.133 1.00 85.31 174 GLN A N 1
ATOM 1397 C CA . GLN A 1 174 ? 36.681 -9.609 -8.091 1.00 85.31 174 GLN A CA 1
ATOM 1398 C C . GLN A 1 174 ? 36.401 -10.174 -6.677 1.00 85.31 174 GLN A C 1
ATOM 1400 O O . GLN A 1 174 ? 35.226 -10.246 -6.307 1.00 85.31 174 GLN A O 1
ATOM 1405 N N . PRO A 1 175 ? 37.408 -10.519 -5.840 1.00 90.44 175 PRO A N 1
ATOM 1406 C CA . PRO A 1 175 ? 37.161 -10.949 -4.461 1.00 90.44 175 PRO A CA 1
ATOM 1407 C C . PRO A 1 175 ? 36.547 -9.850 -3.584 1.00 90.44 175 PRO A C 1
ATOM 1409 O O . PRO A 1 175 ? 35.675 -10.133 -2.762 1.00 90.44 175 PRO A O 1
ATOM 1412 N N . THR A 1 176 ? 36.960 -8.592 -3.772 1.00 88.19 176 THR A N 1
ATOM 1413 C CA . THR A 1 176 ? 36.399 -7.438 -3.052 1.00 88.19 176 THR A CA 1
ATOM 1414 C C . THR A 1 176 ? 34.949 -7.200 -3.451 1.00 88.19 176 THR A C 1
ATOM 1416 O O . THR A 1 176 ? 34.098 -7.057 -2.573 1.00 88.19 176 THR A O 1
ATOM 1419 N N . MET A 1 177 ? 34.658 -7.252 -4.753 1.00 90.25 177 MET A N 1
ATOM 1420 C CA . MET A 1 177 ? 33.296 -7.160 -5.276 1.00 90.25 177 MET A CA 1
ATOM 1421 C C . MET A 1 177 ? 32.409 -8.288 -4.738 1.00 90.25 177 MET A C 1
ATOM 1423 O O . MET A 1 177 ? 31.318 -8.031 -4.245 1.00 90.25 177 MET A O 1
ATOM 1427 N N . SER A 1 178 ? 32.894 -9.535 -4.764 1.00 87.50 178 SER A N 1
ATOM 1428 C CA . SER A 1 178 ? 32.155 -10.694 -4.253 1.00 87.50 178 SER A CA 1
ATOM 1429 C C . SER A 1 178 ? 31.853 -10.572 -2.759 1.00 87.50 178 SER A C 1
ATOM 1431 O O . SER A 1 178 ? 30.715 -10.795 -2.354 1.00 87.50 178 SER A O 1
ATOM 1433 N N . ARG A 1 179 ? 32.840 -10.177 -1.941 1.00 91.62 179 ARG A N 1
ATOM 1434 C CA . ARG A 1 179 ? 32.662 -9.991 -0.493 1.00 91.62 179 ARG A CA 1
ATOM 1435 C C . ARG A 1 179 ? 31.641 -8.895 -0.187 1.00 91.62 179 ARG A C 1
ATOM 1437 O O . ARG A 1 179 ? 30.749 -9.114 0.626 1.00 91.62 179 ARG A O 1
ATOM 1444 N N . LYS A 1 180 ? 31.764 -7.732 -0.832 1.00 89.31 180 LYS A N 1
ATOM 1445 C CA . LYS A 1 180 ? 30.877 -6.584 -0.595 1.00 89.31 180 LYS A CA 1
ATOM 1446 C C . LYS A 1 180 ? 29.464 -6.849 -1.115 1.00 89.31 180 LYS A C 1
ATOM 1448 O O . LYS A 1 180 ? 28.506 -6.621 -0.388 1.00 89.31 180 LYS A O 1
ATOM 1453 N N . TYR A 1 181 ? 29.325 -7.432 -2.306 1.00 90.88 181 TYR A N 1
ATOM 1454 C CA . TYR A 1 181 ? 28.015 -7.809 -2.831 1.00 90.88 181 TYR A CA 1
ATOM 1455 C C . TYR A 1 181 ? 27.350 -8.906 -2.003 1.00 90.88 181 TYR A C 1
ATOM 1457 O O . TYR A 1 181 ? 26.158 -8.815 -1.756 1.00 90.88 181 TYR A O 1
ATOM 1465 N N . ARG A 1 182 ? 28.101 -9.898 -1.502 1.00 86.50 182 ARG A N 1
ATOM 1466 C CA . ARG A 1 182 ? 27.553 -10.898 -0.575 1.00 86.50 182 ARG A CA 1
ATOM 1467 C C . ARG A 1 182 ? 27.049 -10.252 0.713 1.00 86.50 182 ARG A C 1
ATOM 1469 O O . ARG A 1 182 ? 25.931 -10.542 1.100 1.00 86.50 182 ARG A O 1
ATOM 1476 N N . LYS A 1 183 ? 27.808 -9.328 1.312 1.00 81.81 183 LYS A N 1
ATOM 1477 C CA . LYS A 1 183 ? 27.372 -8.568 2.497 1.00 81.81 183 LYS A CA 1
ATOM 1478 C C . LYS A 1 183 ? 26.081 -7.775 2.227 1.00 81.81 183 LYS A C 1
ATOM 1480 O O . LYS A 1 183 ? 25.205 -7.719 3.082 1.00 81.81 183 LYS A O 1
ATOM 1485 N N . ILE A 1 184 ? 25.939 -7.195 1.032 1.00 82.31 184 ILE A N 1
ATOM 1486 C CA . ILE A 1 184 ? 24.715 -6.494 0.601 1.00 82.31 184 ILE A CA 1
ATOM 1487 C C . ILE A 1 184 ? 23.574 -7.477 0.334 1.00 82.31 184 ILE A C 1
ATOM 1489 O O . ILE A 1 184 ? 22.441 -7.195 0.694 1.00 82.31 184 ILE A O 1
ATOM 1493 N N . LEU A 1 185 ? 23.846 -8.631 -0.276 1.00 74.94 185 LEU A N 1
ATOM 1494 C CA . LEU A 1 185 ? 22.854 -9.679 -0.484 1.00 74.94 185 LEU A CA 1
ATOM 1495 C C . LEU A 1 185 ? 22.369 -10.249 0.840 1.00 74.94 185 LEU A C 1
ATOM 1497 O O . LEU A 1 185 ? 21.172 -10.392 0.985 1.00 74.94 185 LEU A O 1
ATOM 1501 N N . GLU A 1 186 ? 23.251 -10.484 1.810 1.00 68.25 186 GLU A N 1
ATOM 1502 C CA . GLU A 1 186 ? 22.903 -10.892 3.175 1.00 68.25 186 GLU A CA 1
ATOM 1503 C C . GLU A 1 186 ? 21.999 -9.841 3.840 1.00 68.25 186 GLU A C 1
ATOM 1505 O O . GLU A 1 186 ? 20.967 -10.196 4.410 1.00 68.25 186 GLU A O 1
ATOM 1510 N N . LYS A 1 187 ? 22.310 -8.550 3.644 1.00 60.31 187 LYS A N 1
ATOM 1511 C CA . LYS A 1 187 ? 21.482 -7.400 4.049 1.00 60.31 187 LYS A CA 1
ATOM 1512 C C . LYS A 1 187 ? 20.157 -7.274 3.263 1.00 60.31 187 LYS A C 1
ATOM 1514 O O . LYS A 1 187 ? 19.201 -6.720 3.785 1.00 60.31 187 LYS A O 1
ATOM 1519 N N . ARG A 1 188 ? 20.075 -7.775 2.019 1.00 50.50 188 ARG A N 1
ATOM 1520 C CA . ARG A 1 188 ? 18.883 -7.761 1.128 1.00 50.50 188 ARG A CA 1
ATOM 1521 C C . ARG A 1 188 ? 18.028 -9.033 1.204 1.00 50.50 188 ARG A C 1
ATOM 1523 O O . ARG A 1 188 ? 16.871 -9.008 0.797 1.00 50.50 188 ARG A O 1
ATOM 1530 N N . SER A 1 189 ? 18.588 -10.143 1.682 1.00 40.19 189 SER A N 1
ATOM 1531 C CA . SER A 1 189 ? 17.870 -11.368 2.052 1.00 40.19 189 SER A CA 1
ATOM 1532 C C . SER A 1 189 ? 17.151 -11.227 3.397 1.00 40.19 189 SER A C 1
ATOM 1534 O O . SER A 1 189 ? 16.398 -12.113 3.792 1.00 40.19 189 SER A O 1
ATOM 1536 N N . GLU A 1 190 ? 17.317 -10.084 4.062 1.00 38.59 190 GLU A N 1
ATOM 1537 C CA . GLU A 1 190 ? 16.283 -9.500 4.910 1.00 38.59 190 GLU A CA 1
ATOM 1538 C C . GLU A 1 190 ? 15.267 -8.779 3.997 1.00 38.59 190 GLU A C 1
ATOM 1540 O O . GLU A 1 190 ? 15.655 -7.900 3.224 1.00 38.59 190 GLU A O 1
ATOM 1545 N N . PRO A 1 191 ? 13.982 -9.176 3.991 1.00 31.84 191 PRO A N 1
ATOM 1546 C CA . PRO A 1 191 ? 13.049 -8.863 2.907 1.00 31.84 191 PRO A CA 1
ATOM 1547 C C . PRO A 1 191 ? 12.887 -7.353 2.648 1.00 31.84 191 PRO A C 1
ATOM 1549 O O . PRO A 1 191 ? 12.443 -6.575 3.498 1.00 31.84 191 PRO A O 1
ATOM 1552 N N . ASN A 1 192 ? 13.216 -6.937 1.419 1.00 35.09 192 ASN A N 1
ATOM 1553 C CA . ASN A 1 192 ? 13.174 -5.547 0.971 1.00 35.09 192 ASN A CA 1
ATOM 1554 C C . ASN A 1 192 ? 11.794 -5.169 0.400 1.00 35.09 192 ASN A C 1
ATOM 1556 O O . ASN A 1 192 ? 11.586 -5.088 -0.805 1.00 35.09 192 ASN A O 1
ATOM 1560 N N . ILE A 1 193 ? 10.835 -4.964 1.295 1.00 38.53 193 ILE A N 1
ATOM 1561 C CA . ILE A 1 193 ? 9.570 -4.275 1.020 1.00 38.53 193 ILE A CA 1
ATOM 1562 C C . ILE A 1 193 ? 9.820 -2.738 1.113 1.00 38.53 193 ILE A C 1
ATOM 1564 O O . ILE A 1 193 ? 10.659 -2.297 1.899 1.00 38.53 193 ILE A O 1
ATOM 1568 N N . VAL A 1 194 ? 9.145 -1.907 0.307 1.00 41.06 194 VAL A N 1
ATOM 1569 C CA . VAL A 1 194 ? 9.214 -0.419 0.357 1.00 41.06 194 VAL A CA 1
ATOM 1570 C C . VAL A 1 194 ? 8.920 0.078 1.788 1.00 41.06 194 VAL A C 1
ATOM 1572 O O . VAL A 1 194 ? 8.051 -0.522 2.407 1.00 41.06 194 VAL A O 1
ATOM 1575 N N . PRO A 1 195 ? 9.544 1.140 2.348 1.00 45.03 195 PRO A N 1
ATOM 1576 C CA . PRO A 1 195 ? 9.281 1.577 3.730 1.00 45.03 195 PRO A CA 1
ATOM 1577 C C . PRO A 1 195 ? 7.792 1.769 4.070 1.00 45.03 195 PRO A C 1
ATOM 1579 O O . PRO A 1 195 ? 7.358 1.351 5.141 1.00 45.03 195 PRO A O 1
ATOM 1582 N N . SER A 1 196 ? 6.981 2.289 3.134 1.00 49.69 196 SER A N 1
ATOM 1583 C CA . SER A 1 196 ? 5.524 2.368 3.325 1.00 49.69 196 SER A CA 1
ATOM 1584 C C . SER A 1 196 ? 4.867 0.987 3.296 1.00 49.69 196 SER A C 1
ATOM 1586 O O . SER A 1 196 ? 4.099 0.675 4.188 1.00 49.69 196 SER A O 1
ATOM 1588 N N . ALA A 1 197 ? 5.237 0.107 2.361 1.00 54.62 197 ALA A N 1
ATOM 1589 C CA . ALA A 1 197 ? 4.692 -1.248 2.289 1.00 54.62 197 ALA A CA 1
ATOM 1590 C C . ALA A 1 197 ? 5.172 -2.157 3.449 1.00 54.62 197 ALA A C 1
ATOM 1592 O O . ALA A 1 197 ? 4.464 -3.085 3.836 1.00 54.62 197 ALA A O 1
ATOM 1593 N N . LYS A 1 198 ? 6.355 -1.894 4.033 1.00 58.62 198 LYS A N 1
ATOM 1594 C CA . LYS A 1 198 ? 6.883 -2.556 5.241 1.00 58.62 198 LYS A CA 1
ATOM 1595 C C . LYS A 1 198 ? 6.018 -2.177 6.415 1.00 58.62 198 LYS A C 1
ATOM 1597 O O . LYS A 1 198 ? 5.501 -3.053 7.104 1.00 58.62 198 LYS A O 1
ATOM 1602 N N . ARG A 1 199 ? 5.826 -0.870 6.588 1.00 71.00 199 ARG A N 1
ATOM 1603 C CA . ARG A 1 199 ? 4.924 -0.338 7.592 1.00 71.00 199 ARG A CA 1
ATOM 1604 C C . ARG A 1 199 ? 3.509 -0.870 7.386 1.00 71.00 199 ARG A C 1
ATOM 1606 O O . ARG A 1 199 ? 2.938 -1.338 8.353 1.00 71.00 199 ARG A O 1
ATOM 1613 N N . ASP A 1 200 ? 2.998 -0.946 6.160 1.00 72.38 200 ASP A N 1
ATOM 1614 C CA . ASP A 1 200 ? 1.663 -1.487 5.873 1.00 72.38 200 ASP A CA 1
ATOM 1615 C C . ASP A 1 200 ? 1.528 -2.968 6.256 1.00 72.38 200 ASP A C 1
ATOM 1617 O O . ASP A 1 200 ? 0.488 -3.388 6.764 1.00 72.38 200 ASP A O 1
ATOM 1621 N N . ILE A 1 201 ? 2.557 -3.789 6.018 1.00 73.00 201 ILE A N 1
ATOM 1622 C CA . ILE A 1 201 ? 2.559 -5.206 6.419 1.00 73.00 201 ILE A CA 1
ATOM 1623 C C . ILE A 1 201 ? 2.596 -5.332 7.941 1.00 73.00 201 ILE A C 1
ATOM 1625 O O . ILE A 1 201 ? 1.803 -6.084 8.511 1.00 73.00 201 ILE A O 1
ATOM 1629 N N . LEU A 1 202 ? 3.472 -4.572 8.599 1.00 78.00 202 LEU A N 1
ATOM 1630 C CA . LEU A 1 202 ? 3.576 -4.561 10.056 1.00 78.00 202 LEU A CA 1
ATOM 1631 C C . LEU A 1 202 ? 2.298 -4.016 10.702 1.00 78.00 202 LEU A C 1
ATOM 1633 O O . LEU A 1 202 ? 1.800 -4.603 11.654 1.00 78.00 202 LEU A O 1
ATOM 1637 N N . GLU A 1 203 ? 1.695 -2.971 10.138 1.00 82.88 203 GLU A N 1
ATOM 1638 C CA . GLU A 1 203 ? 0.412 -2.429 10.576 1.00 82.88 203 GLU A CA 1
ATOM 1639 C C . GLU A 1 203 ? -0.727 -3.424 10.352 1.00 82.88 203 GLU A C 1
ATOM 1641 O O . GLU A 1 203 ? -1.582 -3.568 11.221 1.00 82.88 203 GLU A O 1
ATOM 1646 N N . LYS A 1 204 ? -0.751 -4.165 9.235 1.00 79.88 204 LYS A N 1
ATOM 1647 C CA . LYS A 1 204 ? -1.730 -5.245 9.023 1.00 79.88 204 LYS A CA 1
ATOM 1648 C C . LYS A 1 204 ? -1.585 -6.350 10.066 1.00 79.88 204 LYS A C 1
ATOM 1650 O O . LYS A 1 204 ? -2.601 -6.833 10.571 1.00 79.88 204 LYS A O 1
ATOM 1655 N N . GLN A 1 205 ? -0.354 -6.739 10.390 1.00 79.81 205 GLN A N 1
ATOM 1656 C CA . GLN A 1 205 ? -0.077 -7.761 11.394 1.00 79.81 205 GLN A CA 1
ATOM 1657 C C . GLN A 1 205 ? -0.440 -7.280 12.802 1.00 79.81 205 GLN A C 1
ATOM 1659 O O . GLN A 1 205 ? -1.145 -7.992 13.519 1.00 79.81 205 GLN A O 1
ATOM 1664 N N . LEU A 1 206 ? -0.060 -6.052 13.159 1.00 86.00 206 LEU A N 1
ATOM 1665 C CA . LEU A 1 206 ? -0.447 -5.412 14.411 1.00 86.00 206 LEU A CA 1
ATOM 1666 C C . LEU A 1 206 ? -1.970 -5.312 14.517 1.00 86.00 206 LEU A C 1
ATOM 1668 O O . LEU A 1 206 ? -2.540 -5.814 15.476 1.00 86.00 206 LEU A O 1
ATOM 1672 N N . ASN A 1 207 ? -2.659 -4.801 13.490 1.00 85.62 207 ASN A N 1
ATOM 1673 C CA . ASN A 1 207 ? -4.125 -4.764 13.445 1.00 85.62 207 ASN A CA 1
ATOM 1674 C C . ASN A 1 207 ? -4.739 -6.149 13.681 1.00 85.62 207 ASN A C 1
ATOM 1676 O O . ASN A 1 207 ? -5.766 -6.256 14.342 1.00 85.62 207 ASN A O 1
ATOM 1680 N N . SER A 1 208 ? -4.132 -7.218 13.155 1.00 77.69 208 SER A N 1
ATOM 1681 C CA . SER A 1 208 ? -4.608 -8.581 13.401 1.00 77.69 208 SER A CA 1
ATOM 1682 C C . SER A 1 208 ? -4.505 -8.987 14.871 1.00 77.69 208 SER A C 1
ATOM 1684 O O . SER A 1 208 ? -5.427 -9.624 15.374 1.00 77.69 208 SER A O 1
ATOM 1686 N N . GLN A 1 209 ? -3.426 -8.607 15.560 1.00 84.12 209 GLN A N 1
ATOM 1687 C CA . GLN A 1 209 ? -3.270 -8.854 16.995 1.00 84.12 209 GLN A CA 1
ATOM 1688 C C . GLN A 1 209 ? -4.267 -8.037 17.819 1.00 84.12 209 GLN A C 1
ATOM 1690 O O . GLN A 1 209 ? -4.968 -8.606 18.651 1.00 84.12 209 GLN A O 1
ATOM 1695 N N . LEU A 1 210 ? -4.412 -6.738 17.530 1.00 87.44 210 LEU A N 1
ATOM 1696 C CA . LEU A 1 210 ? -5.357 -5.874 18.248 1.00 87.44 210 LEU A CA 1
ATOM 1697 C C . LEU A 1 210 ? -6.806 -6.377 18.092 1.00 87.44 210 LEU A C 1
ATOM 1699 O O . LEU A 1 210 ? -7.561 -6.422 19.060 1.00 87.44 210 LEU A O 1
ATOM 1703 N N . ARG A 1 211 ? -7.191 -6.854 16.895 1.00 84.75 211 ARG A N 1
ATOM 1704 C CA . ARG A 1 211 ? -8.500 -7.505 16.690 1.00 84.75 211 ARG A CA 1
ATOM 1705 C C . ARG A 1 211 ? -8.668 -8.769 17.525 1.00 84.75 211 ARG A C 1
ATOM 1707 O O . ARG A 1 211 ? -9.761 -8.997 18.031 1.00 84.75 211 ARG A O 1
ATOM 1714 N N . ALA A 1 212 ? -7.630 -9.596 17.643 1.00 77.50 212 ALA A N 1
ATOM 1715 C CA . ALA A 1 212 ? -7.708 -10.842 18.401 1.00 77.50 212 ALA A CA 1
ATOM 1716 C C . ALA A 1 212 ? -7.993 -10.579 19.887 1.00 77.50 212 ALA A C 1
ATOM 1718 O O . ALA A 1 212 ? -8.866 -11.231 20.455 1.00 77.50 212 ALA A O 1
ATOM 1719 N N . VAL A 1 213 ? -7.339 -9.571 20.475 1.00 81.88 213 VAL A N 1
ATOM 1720 C CA . VAL A 1 213 ? -7.596 -9.128 21.857 1.00 81.88 213 VAL A CA 1
ATOM 1721 C C . VAL A 1 213 ? -9.037 -8.633 22.017 1.00 81.88 213 VAL A C 1
ATOM 1723 O O . VAL A 1 213 ? -9.736 -9.026 22.957 1.00 81.88 213 VAL A O 1
ATOM 1726 N N . ALA A 1 214 ? -9.518 -7.827 21.063 1.00 84.12 214 ALA A N 1
ATOM 1727 C CA . ALA A 1 214 ? -10.886 -7.318 21.083 1.00 84.12 214 ALA A CA 1
ATOM 1728 C C . ALA A 1 214 ? -11.941 -8.432 20.969 1.00 84.12 214 ALA A C 1
ATOM 1730 O O . ALA A 1 214 ? -12.918 -8.422 21.713 1.00 84.12 214 ALA A O 1
ATOM 1731 N N . ILE A 1 215 ? -11.722 -9.421 20.095 1.00 80.06 215 ILE A N 1
ATOM 1732 C CA . ILE A 1 215 ? -12.593 -10.601 19.936 1.00 80.06 215 ILE A CA 1
ATOM 1733 C C . ILE A 1 215 ? -12.616 -11.437 21.211 1.00 80.06 215 ILE A C 1
ATOM 1735 O O . ILE A 1 215 ? -13.691 -11.765 21.711 1.00 80.06 215 ILE A O 1
ATOM 1739 N N . ALA A 1 216 ? -11.435 -11.786 21.728 1.00 76.81 216 ALA A N 1
ATOM 1740 C CA . ALA A 1 216 ? -11.311 -12.624 22.912 1.00 76.81 216 ALA A CA 1
ATOM 1741 C C . ALA A 1 216 ? -12.014 -11.984 24.109 1.00 76.81 216 ALA A C 1
ATOM 1743 O O . ALA A 1 216 ? -12.688 -12.675 24.870 1.00 76.81 216 ALA A O 1
ATOM 1744 N N . THR A 1 217 ? -11.922 -10.658 24.234 1.00 79.44 217 THR A N 1
ATOM 1745 C CA . THR A 1 217 ? -12.614 -9.979 25.321 1.00 79.44 217 THR A CA 1
ATOM 1746 C C . THR A 1 217 ? -14.111 -9.834 25.076 1.00 79.44 217 THR A C 1
ATOM 1748 O O . THR A 1 217 ? -14.892 -10.064 25.993 1.00 79.44 217 THR A O 1
ATOM 1751 N N . ALA A 1 218 ? -14.545 -9.495 23.860 1.00 81.88 218 ALA A N 1
ATOM 1752 C CA . ALA A 1 218 ? -15.973 -9.429 23.547 1.00 81.88 218 ALA A CA 1
ATOM 1753 C C . ALA A 1 218 ? -16.691 -10.740 23.914 1.00 81.88 218 ALA A C 1
ATOM 1755 O O . ALA A 1 218 ? -17.792 -10.702 24.451 1.00 81.88 218 ALA A O 1
ATOM 1756 N N . ALA A 1 219 ? -16.027 -11.884 23.712 1.00 80.06 219 ALA A N 1
ATOM 1757 C CA . ALA A 1 219 ? -16.559 -13.208 24.028 1.00 80.06 219 ALA A CA 1
ATOM 1758 C C . ALA A 1 219 ? -16.754 -13.493 25.531 1.00 80.06 219 ALA A C 1
ATOM 1760 O O . ALA A 1 219 ? -17.499 -14.408 25.874 1.00 80.06 219 ALA A O 1
ATOM 1761 N N . ILE A 1 220 ? -16.093 -12.755 26.432 1.00 84.50 220 ILE A N 1
ATOM 1762 C CA . ILE A 1 220 ? -16.238 -12.950 27.887 1.00 84.50 220 ILE A CA 1
ATOM 1763 C C . ILE A 1 220 ? -17.209 -11.959 28.541 1.00 84.50 220 ILE A C 1
ATOM 1765 O O . ILE A 1 220 ? -17.537 -12.125 29.718 1.00 84.50 220 ILE A O 1
ATOM 1769 N N . ILE A 1 221 ? -17.666 -10.938 27.811 1.00 88.62 221 ILE A N 1
ATOM 1770 C CA . ILE A 1 221 ? -18.664 -9.976 28.293 1.00 88.62 221 ILE A CA 1
ATOM 1771 C C . ILE A 1 221 ? -20.059 -10.572 28.123 1.00 88.62 221 ILE A C 1
ATOM 1773 O O . ILE A 1 221 ? -20.423 -10.984 27.024 1.00 88.62 221 ILE A O 1
ATOM 1777 N N . GLN A 1 222 ? -20.850 -10.596 29.197 1.00 91.44 222 GLN A N 1
ATOM 1778 C CA . GLN A 1 222 ? -22.195 -11.164 29.140 1.00 91.44 222 GLN A CA 1
ATOM 1779 C C . GLN A 1 222 ? -23.198 -10.135 28.578 1.00 91.44 222 GLN A C 1
ATOM 1781 O O . GLN A 1 222 ? -23.216 -8.985 29.042 1.00 91.44 222 GLN A O 1
ATOM 1786 N N . PRO A 1 223 ? -24.056 -10.499 27.606 1.00 91.62 223 PRO A N 1
ATOM 1787 C CA . PRO A 1 223 ? -25.027 -9.573 27.020 1.00 91.62 223 PRO A CA 1
ATOM 1788 C C . PRO A 1 223 ? -26.006 -8.951 28.028 1.00 91.62 223 PRO A C 1
ATOM 1790 O O . PRO A 1 223 ? -26.428 -7.797 27.877 1.00 91.62 223 PRO A O 1
ATOM 1793 N N . GLU A 1 224 ? -26.343 -9.676 29.095 1.00 91.62 224 GLU A N 1
ATOM 1794 C CA . GLU A 1 224 ? -27.244 -9.219 30.157 1.00 91.62 224 GLU A CA 1
ATOM 1795 C C . GLU A 1 224 ? -26.624 -8.073 30.958 1.00 91.62 224 GLU A C 1
ATOM 1797 O O . GLU A 1 224 ? -27.322 -7.134 31.349 1.00 91.62 224 GLU A O 1
ATOM 1802 N N . GLU A 1 225 ? -25.307 -8.117 31.171 1.00 93.00 225 GLU A N 1
ATOM 1803 C CA . GLU A 1 225 ? -24.563 -7.086 31.898 1.00 93.00 225 GLU A CA 1
ATOM 1804 C C . GLU A 1 225 ? -24.569 -5.769 31.121 1.00 93.00 225 GLU A C 1
ATOM 1806 O O . GLU A 1 225 ? -24.849 -4.700 31.669 1.00 93.00 225 GLU A O 1
ATOM 1811 N N . VAL A 1 226 ? -24.340 -5.852 29.812 1.00 92.88 226 VAL A N 1
ATOM 1812 C CA . VAL A 1 226 ? -24.410 -4.702 28.906 1.00 92.88 226 VAL A CA 1
ATOM 1813 C C . VAL A 1 226 ? -25.828 -4.137 28.855 1.00 92.88 226 VAL A C 1
ATOM 1815 O O . VAL A 1 226 ? -26.022 -2.923 28.954 1.00 92.88 226 VAL A O 1
ATOM 1818 N N . SER A 1 227 ? -26.832 -5.007 28.761 1.00 91.19 227 SER A N 1
ATOM 1819 C CA . SER A 1 227 ? -28.242 -4.610 28.739 1.00 91.19 227 SER A CA 1
ATOM 1820 C C . SER A 1 227 ? -28.679 -3.922 30.037 1.00 91.19 227 SER A C 1
ATOM 1822 O O . SER A 1 227 ? -29.440 -2.951 29.992 1.00 91.19 227 SER A O 1
ATOM 1824 N N . ALA A 1 228 ? -28.174 -4.369 31.191 1.00 91.25 228 ALA A N 1
ATOM 1825 C CA . ALA A 1 228 ? -28.406 -3.716 32.478 1.00 91.25 228 ALA A CA 1
ATOM 1826 C C . ALA A 1 228 ? -27.810 -2.299 32.507 1.00 91.25 228 ALA A C 1
ATOM 1828 O O . ALA A 1 228 ? -28.481 -1.353 32.926 1.00 91.25 228 ALA A O 1
ATOM 1829 N N . LEU A 1 229 ? -26.590 -2.124 31.991 1.00 92.56 229 LEU A N 1
ATOM 1830 C CA . LEU A 1 229 ? -25.935 -0.816 31.935 1.00 92.56 229 LEU A CA 1
ATOM 1831 C C . LEU A 1 229 ? -26.566 0.145 30.934 1.00 92.56 229 LEU A C 1
ATOM 1833 O O . LEU A 1 229 ? -26.551 1.348 31.167 1.00 92.56 229 LEU A O 1
ATOM 1837 N N . LYS A 1 230 ? -27.175 -0.342 29.850 1.00 91.56 230 LYS A N 1
ATOM 1838 C CA . LYS A 1 230 ? -27.944 0.538 28.958 1.00 91.56 230 LYS A CA 1
ATOM 1839 C C . LYS A 1 230 ? -29.111 1.225 29.660 1.00 91.56 230 LYS A C 1
ATOM 1841 O O . LYS A 1 230 ? -29.426 2.365 29.315 1.00 91.56 230 LYS A O 1
ATOM 1846 N N . ARG A 1 231 ? -29.749 0.527 30.607 1.00 89.19 231 ARG A N 1
ATOM 1847 C CA . ARG A 1 231 ? -30.876 1.040 31.400 1.00 89.19 231 ARG A CA 1
ATOM 1848 C C . ARG A 1 231 ? -30.399 1.984 32.497 1.00 89.19 231 ARG A C 1
ATOM 1850 O O . ARG A 1 231 ? -31.024 3.015 32.713 1.00 89.19 231 ARG A O 1
ATOM 1857 N N . GLU A 1 232 ? -29.294 1.642 33.156 1.00 90.56 232 GLU A N 1
ATOM 1858 C CA . GLU A 1 232 ? -28.750 2.416 34.271 1.00 90.56 232 GLU A CA 1
ATOM 1859 C C . GLU A 1 232 ? -27.211 2.503 34.210 1.00 90.56 232 GLU A C 1
ATOM 1861 O O . GLU A 1 232 ? -26.510 1.758 34.907 1.00 90.56 232 GLU A O 1
ATOM 1866 N N . PRO A 1 233 ? -26.658 3.414 33.386 1.00 87.06 233 PRO A N 1
ATOM 1867 C CA . PRO A 1 233 ? -25.218 3.608 33.264 1.00 87.06 233 PRO A CA 1
ATOM 1868 C C . PRO A 1 233 ? -24.731 4.529 34.389 1.00 87.06 233 PRO A C 1
ATOM 1870 O O . PRO A 1 233 ? -24.453 5.705 34.167 1.00 87.06 233 PRO A O 1
ATOM 1873 N N . THR A 1 234 ? -24.670 4.021 35.621 1.00 89.31 234 THR A N 1
ATOM 1874 C CA . THR A 1 234 ? -24.261 4.798 36.803 1.00 89.31 234 THR A CA 1
ATOM 1875 C C . THR A 1 234 ? -23.150 4.099 37.585 1.00 89.31 234 THR A C 1
ATOM 1877 O O . THR A 1 234 ? -23.020 2.877 37.569 1.00 89.31 234 THR A O 1
ATOM 1880 N N . LEU A 1 235 ? -22.359 4.878 38.331 1.00 87.00 235 LEU A N 1
ATOM 1881 C CA . LEU A 1 235 ? -21.300 4.352 39.208 1.00 87.00 235 LEU A CA 1
ATOM 1882 C C . LEU A 1 235 ? -21.842 3.476 40.356 1.00 87.00 235 LEU A C 1
ATOM 1884 O O . LEU A 1 235 ? -21.112 2.651 40.906 1.00 87.00 235 LEU A O 1
ATOM 1888 N N . ALA A 1 236 ? -23.111 3.668 40.732 1.00 88.50 236 ALA A N 1
ATOM 1889 C CA . ALA A 1 236 ? -23.775 2.897 41.780 1.00 88.50 236 ALA A CA 1
ATOM 1890 C C . ALA A 1 236 ? -24.195 1.494 41.307 1.00 88.50 236 ALA A C 1
ATOM 1892 O O . ALA A 1 236 ? -24.448 0.626 42.140 1.00 88.50 236 ALA A O 1
ATOM 1893 N N . ASN A 1 237 ? -24.248 1.260 39.991 1.00 90.12 237 ASN A N 1
ATOM 1894 C CA . ASN A 1 237 ? -24.653 -0.018 39.426 1.00 90.12 237 ASN A CA 1
ATOM 1895 C C . ASN A 1 237 ? -23.604 -1.115 39.746 1.00 90.12 237 ASN A C 1
ATOM 1897 O O . ASN A 1 237 ? -22.442 -0.989 39.347 1.00 90.12 237 ASN A O 1
ATOM 1901 N N . PRO A 1 238 ? -23.969 -2.224 40.422 1.00 91.50 238 PRO A N 1
ATOM 1902 C CA . PRO A 1 238 ? -23.027 -3.305 40.732 1.00 91.50 238 PRO A CA 1
ATOM 1903 C C . PRO A 1 238 ? -22.408 -3.951 39.484 1.00 91.50 238 PRO A C 1
ATOM 1905 O O . PRO A 1 238 ? -21.247 -4.365 39.503 1.00 91.50 238 PRO A O 1
ATOM 1908 N N . VAL A 1 239 ? -23.161 -3.996 38.378 1.00 93.50 239 VAL A N 1
ATOM 1909 C CA . VAL A 1 239 ? -22.685 -4.508 37.086 1.00 93.50 239 VAL A CA 1
ATOM 1910 C C . VAL A 1 239 ? -21.581 -3.615 36.526 1.00 93.50 239 VAL A C 1
ATOM 1912 O O . VAL A 1 239 ? -20.592 -4.123 35.997 1.00 93.50 239 VAL A O 1
ATOM 1915 N N . PHE A 1 240 ? -21.692 -2.294 36.711 1.00 93.38 240 PHE A N 1
ATOM 1916 C CA . PHE A 1 240 ? -20.649 -1.356 36.298 1.00 93.38 240 PHE A CA 1
ATOM 1917 C C . PHE A 1 240 ? -19.339 -1.655 37.029 1.00 93.38 240 PHE A C 1
ATOM 1919 O O . PHE A 1 240 ? -18.300 -1.782 36.388 1.00 93.38 240 PHE A O 1
ATOM 1926 N N . GLN A 1 241 ? -19.383 -1.834 38.354 1.00 92.31 241 GLN A N 1
ATOM 1927 C CA . GLN A 1 241 ? -18.184 -2.130 39.147 1.00 92.31 241 GLN A CA 1
ATOM 1928 C C . GLN A 1 241 ? -17.536 -3.455 38.730 1.00 92.31 241 GLN A C 1
ATOM 1930 O O . GLN A 1 241 ? -16.310 -3.545 38.624 1.00 92.31 241 GLN A O 1
ATOM 1935 N N . LYS A 1 242 ? -18.354 -4.478 38.450 1.00 93.81 242 LYS A N 1
ATOM 1936 C CA . LYS A 1 242 ? -17.879 -5.768 37.939 1.00 93.81 242 LYS A CA 1
ATOM 1937 C C . LYS A 1 242 ? -17.139 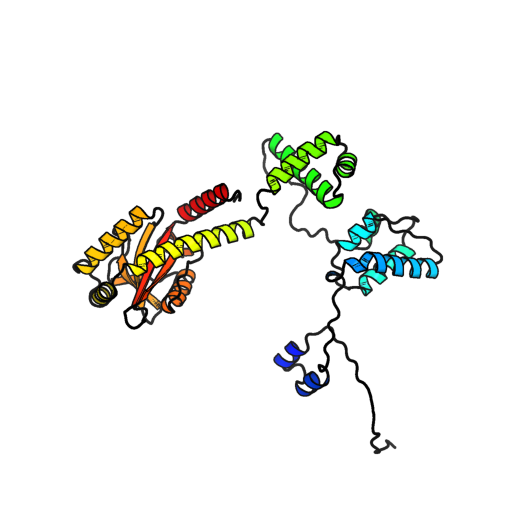-5.599 36.608 1.00 93.81 242 LYS A C 1
ATOM 1939 O O . LYS A 1 242 ? -15.980 -6.005 36.509 1.00 93.81 242 LYS A O 1
ATOM 1944 N N . LEU A 1 243 ? -17.770 -4.958 35.621 1.00 93.88 243 LEU A N 1
ATOM 1945 C CA . LEU A 1 243 ? -17.166 -4.753 34.302 1.00 93.88 243 LEU A CA 1
ATOM 1946 C C . LEU A 1 243 ? -15.953 -3.820 34.353 1.00 93.88 243 LEU A C 1
ATOM 1948 O O . LEU A 1 243 ? -14.952 -4.102 33.704 1.00 93.88 243 LEU A O 1
ATOM 1952 N N . GLN A 1 244 ? -15.973 -2.763 35.167 1.00 94.62 244 GLN A N 1
ATOM 1953 C CA . GLN A 1 244 ? -14.819 -1.881 35.358 1.00 94.62 244 GLN A CA 1
ATOM 1954 C C . GLN A 1 244 ? -13.607 -2.647 35.903 1.00 94.62 244 GLN A C 1
ATOM 1956 O O . GLN A 1 244 ? -12.489 -2.468 35.410 1.00 94.62 244 GLN A O 1
ATOM 1961 N N . ASN A 1 245 ? -13.806 -3.520 36.895 1.00 93.38 245 ASN A N 1
ATOM 1962 C CA . ASN A 1 245 ? -12.733 -4.353 37.438 1.00 93.38 245 ASN A CA 1
ATOM 1963 C C . ASN A 1 245 ? -12.190 -5.327 36.387 1.00 93.38 245 ASN A C 1
ATOM 1965 O O . ASN A 1 245 ? -10.973 -5.462 36.251 1.00 93.38 245 ASN A O 1
ATOM 1969 N N . GLN A 1 246 ? -13.078 -5.953 35.610 1.00 93.38 246 GLN A N 1
ATOM 1970 C CA . GLN A 1 246 ? -12.710 -6.863 34.527 1.00 93.38 246 GLN A CA 1
ATOM 1971 C C . GLN A 1 246 ? -11.902 -6.142 33.436 1.00 93.38 246 GLN A C 1
ATOM 1973 O O . GLN A 1 246 ? -10.781 -6.552 33.144 1.00 93.38 246 GLN A O 1
ATOM 1978 N N . LEU A 1 247 ? -12.399 -5.019 32.907 1.00 92.94 247 LEU A N 1
ATOM 1979 C CA . LEU A 1 247 ? -11.705 -4.195 31.906 1.00 92.94 247 LEU A CA 1
ATOM 1980 C C . LEU A 1 247 ? -10.350 -3.688 32.423 1.00 92.94 247 LEU A C 1
ATOM 1982 O O . LEU A 1 247 ? -9.354 -3.713 31.701 1.00 92.94 247 LEU A O 1
ATOM 1986 N N . THR A 1 248 ? -10.279 -3.307 33.701 1.00 93.38 248 THR A N 1
ATOM 1987 C CA . THR A 1 248 ? -9.019 -2.919 34.353 1.00 93.38 248 THR A CA 1
ATOM 1988 C C . THR A 1 248 ? -8.026 -4.079 34.420 1.00 93.38 248 THR A C 1
ATOM 1990 O O . THR A 1 248 ? -6.825 -3.865 34.247 1.00 93.38 248 THR A O 1
ATOM 1993 N N . MET A 1 249 ? -8.497 -5.299 34.693 1.00 90.62 249 MET A N 1
ATOM 1994 C CA . MET A 1 249 ? -7.657 -6.495 34.733 1.00 90.62 249 MET A CA 1
ATOM 1995 C C . MET A 1 249 ? -7.109 -6.830 33.344 1.00 90.62 249 MET A C 1
ATOM 1997 O O . MET A 1 249 ? -5.899 -6.992 33.211 1.00 90.62 249 MET A O 1
ATOM 2001 N N . ILE A 1 250 ? -7.962 -6.822 32.316 1.00 88.50 250 ILE A N 1
ATOM 2002 C CA . ILE A 1 250 ? -7.570 -7.057 30.916 1.00 88.50 250 ILE A CA 1
ATOM 2003 C C . ILE A 1 250 ? -6.521 -6.041 30.471 1.00 88.50 250 ILE A C 1
ATOM 2005 O O . ILE A 1 250 ? -5.453 -6.417 29.997 1.00 88.50 250 ILE A O 1
ATOM 2009 N N . ARG A 1 251 ? -6.771 -4.747 30.712 1.00 90.00 251 ARG A N 1
ATOM 2010 C CA . ARG A 1 251 ? -5.828 -3.670 30.387 1.00 90.00 251 ARG A CA 1
ATOM 2011 C C . ARG A 1 251 ? -4.441 -3.906 30.994 1.00 90.00 251 ARG A C 1
ATOM 2013 O O . ARG A 1 251 ? -3.427 -3.659 30.347 1.00 90.00 251 ARG A O 1
ATOM 2020 N N . LYS A 1 252 ? -4.393 -4.382 32.243 1.00 88.31 252 LYS A N 1
ATOM 2021 C CA . LYS A 1 252 ? -3.138 -4.696 32.942 1.00 88.31 252 LYS A CA 1
ATOM 2022 C C . LYS A 1 252 ? -2.462 -5.970 32.431 1.00 88.31 252 LYS A C 1
ATOM 2024 O O . LYS A 1 252 ? -1.240 -6.041 32.505 1.00 88.31 252 LYS A O 1
ATOM 2029 N N . GLN A 1 253 ? -3.230 -6.961 31.978 1.00 85.19 253 GLN A N 1
ATOM 2030 C CA . GLN A 1 253 ? -2.716 -8.249 31.502 1.00 85.19 253 GLN A CA 1
ATOM 2031 C C . GLN A 1 253 ? -2.169 -8.175 30.075 1.00 85.19 253 GLN A C 1
ATOM 2033 O O . GLN A 1 253 ? -1.072 -8.667 29.832 1.00 85.19 253 GLN A O 1
ATOM 2038 N N . GLU A 1 254 ? -2.903 -7.547 29.158 1.00 77.56 254 GLU A N 1
ATOM 2039 C CA . GLU A 1 254 ? -2.563 -7.526 27.727 1.00 77.56 254 GLU A CA 1
ATOM 2040 C C . GLU A 1 254 ? -1.369 -6.614 27.409 1.00 77.56 254 GLU A C 1
ATOM 2042 O O . GLU A 1 254 ? -0.646 -6.854 26.449 1.00 77.56 254 GLU A O 1
ATOM 2047 N N . GLY A 1 255 ? -1.101 -5.604 28.248 1.00 70.94 255 GLY A N 1
ATOM 2048 C CA . GLY A 1 255 ? 0.022 -4.681 28.075 1.00 70.94 255 GLY A CA 1
ATOM 2049 C C . GLY A 1 255 ? -0.145 -3.748 26.865 1.00 70.94 255 GLY A C 1
ATOM 2050 O O . GLY A 1 255 ? -0.381 -4.167 25.740 1.00 70.94 255 GLY A O 1
ATOM 2051 N N . GLY A 1 256 ? -0.012 -2.435 27.075 1.00 81.25 256 GLY A N 1
ATOM 2052 C CA . GLY A 1 256 ? -0.087 -1.446 25.985 1.00 81.25 256 GLY A CA 1
ATOM 2053 C C . GLY A 1 256 ? -1.475 -0.898 25.661 1.00 81.25 256 GLY A C 1
ATOM 2054 O O . GLY A 1 256 ? -1.582 0.110 24.965 1.00 81.25 256 GLY A O 1
ATOM 2055 N N . ILE A 1 257 ? -2.528 -1.485 26.228 1.00 89.88 257 ILE A N 1
ATOM 2056 C CA . ILE A 1 257 ? -3.854 -0.867 26.260 1.00 89.88 257 ILE A CA 1
ATOM 2057 C C . ILE A 1 257 ? -3.787 0.349 27.191 1.00 89.88 257 ILE A C 1
ATOM 2059 O O . ILE A 1 257 ? -3.506 0.217 28.388 1.00 89.88 257 ILE A O 1
ATOM 2063 N N . LYS A 1 258 ? -4.059 1.541 26.656 1.00 93.00 258 LYS A N 1
ATOM 2064 C CA . LYS A 1 258 ? -4.201 2.754 27.465 1.00 93.00 258 LYS A CA 1
ATOM 2065 C C . LYS A 1 258 ? -5.543 2.758 28.178 1.00 93.00 258 LYS A C 1
ATOM 2067 O O . LYS A 1 258 ? -5.558 2.972 29.392 1.00 93.00 258 LYS A O 1
ATOM 2072 N N . TRP A 1 259 ? -6.607 2.485 27.426 1.00 94.06 259 TRP A N 1
ATOM 2073 C CA . TRP A 1 259 ? -7.982 2.482 27.901 1.00 94.06 259 TRP A CA 1
ATOM 2074 C C . TRP A 1 259 ? -8.787 1.326 27.328 1.00 94.06 259 TRP A C 1
ATOM 2076 O O . TRP A 1 259 ? -8.593 0.942 26.178 1.00 94.06 259 TRP A O 1
ATOM 2086 N N . ALA A 1 260 ? -9.688 0.790 28.142 1.00 94.31 260 ALA A N 1
ATOM 2087 C CA . ALA A 1 260 ? -10.646 -0.239 27.770 1.00 94.31 260 ALA A CA 1
ATOM 2088 C C . ALA A 1 260 ? -12.056 0.236 28.127 1.00 94.31 260 ALA A C 1
ATOM 2090 O O . ALA A 1 260 ? -12.306 0.632 29.266 1.00 94.31 260 ALA A O 1
ATOM 2091 N N . PHE A 1 261 ? -12.983 0.185 27.177 1.00 95.62 261 PHE A N 1
ATOM 2092 C CA . PHE A 1 261 ? -14.321 0.751 27.338 1.00 95.62 261 PHE A CA 1
ATOM 2093 C C . PHE A 1 261 ? -15.391 -0.059 26.611 1.00 95.62 261 PHE A C 1
ATOM 2095 O O . PHE A 1 261 ? -15.114 -0.842 25.707 1.00 95.62 261 PHE A O 1
ATOM 2102 N N . ILE A 1 262 ? -16.637 0.143 27.023 1.00 96.38 262 ILE A N 1
ATOM 2103 C CA . ILE A 1 262 ? -17.843 -0.403 26.416 1.00 96.38 262 ILE A CA 1
ATOM 2104 C C . ILE A 1 262 ? -18.781 0.767 26.144 1.00 96.38 262 ILE A C 1
ATOM 2106 O O . ILE A 1 262 ? -19.204 1.467 27.070 1.00 96.38 262 ILE A O 1
ATOM 2110 N N . PHE A 1 263 ? -19.116 0.960 24.873 1.00 96.31 263 PHE A N 1
ATOM 2111 C CA . PHE A 1 263 ? -19.986 2.025 24.397 1.00 96.31 263 PHE A CA 1
ATOM 2112 C C . PHE A 1 263 ? -21.302 1.485 23.849 1.00 96.31 263 PHE A C 1
ATOM 2114 O O . PHE A 1 263 ? -21.346 0.499 23.113 1.00 96.31 263 PHE A O 1
ATOM 2121 N N . ASP A 1 264 ? -22.376 2.192 24.177 1.00 94.81 264 ASP A N 1
ATOM 2122 C CA . ASP A 1 264 ? -23.648 2.117 23.472 1.00 94.81 264 ASP A CA 1
ATOM 2123 C C . ASP A 1 264 ? -23.606 3.074 22.277 1.00 94.81 264 ASP A C 1
ATOM 2125 O O . ASP A 1 264 ? -23.156 4.215 22.412 1.00 94.81 264 ASP A O 1
ATOM 2129 N N . VAL A 1 265 ? -24.062 2.620 21.111 1.00 91.62 265 VAL A N 1
ATOM 2130 C CA . VAL A 1 265 ? -24.088 3.432 19.888 1.00 91.62 265 VAL A CA 1
ATOM 2131 C C . VAL A 1 265 ? -25.495 3.981 19.705 1.00 91.62 265 VAL A C 1
ATOM 2133 O O . VAL A 1 265 ? -26.441 3.216 19.523 1.00 91.62 265 VAL A O 1
ATOM 2136 N N . LEU A 1 266 ? -25.634 5.303 19.765 1.00 88.94 266 LEU A N 1
ATOM 2137 C CA . LEU A 1 266 ? -26.919 5.987 19.640 1.00 88.94 266 LEU A CA 1
ATOM 2138 C C . LEU A 1 266 ? -27.290 6.218 18.164 1.00 88.94 266 LEU A C 1
ATOM 2140 O O . LEU A 1 266 ? -26.435 6.199 17.276 1.00 88.94 266 LEU A O 1
ATOM 2144 N N . GLU A 1 267 ? -28.574 6.472 17.894 1.00 83.25 267 GLU A N 1
ATOM 2145 C CA . GLU A 1 267 ? -29.100 6.690 16.531 1.00 83.25 267 GLU A CA 1
ATOM 2146 C C . GLU A 1 267 ? -28.452 7.887 15.817 1.00 83.25 267 GLU A C 1
ATOM 2148 O O . GLU A 1 267 ? -28.261 7.878 14.600 1.00 83.25 267 GLU A O 1
ATOM 2153 N N . ASP A 1 268 ? -28.054 8.902 16.582 1.00 81.50 268 ASP A N 1
ATOM 2154 C CA . ASP A 1 268 ? -27.364 10.099 16.101 1.00 81.50 268 ASP A CA 1
ATOM 2155 C C . ASP A 1 268 ? -25.847 9.906 15.922 1.00 81.50 268 ASP A C 1
ATOM 2157 O O . ASP A 1 268 ? -25.126 10.870 15.667 1.00 81.50 268 ASP A O 1
ATOM 2161 N N . LYS A 1 269 ? -25.366 8.658 16.010 1.00 77.50 269 LYS A N 1
ATOM 2162 C CA . LYS A 1 269 ? -23.957 8.252 15.889 1.00 77.50 269 LYS A CA 1
ATOM 2163 C C . LYS A 1 269 ? -23.049 8.744 17.020 1.00 77.50 269 LYS A C 1
ATOM 2165 O O . LYS A 1 269 ? -21.831 8.625 16.890 1.00 77.50 269 LYS A O 1
ATOM 2170 N N . ARG A 1 270 ? -23.602 9.258 18.125 1.00 88.81 270 ARG A N 1
ATOM 2171 C CA . ARG A 1 270 ? -22.833 9.493 19.355 1.00 88.81 270 ARG A CA 1
ATOM 2172 C C . ARG A 1 270 ? -22.666 8.198 20.142 1.00 88.81 270 ARG A C 1
ATOM 2174 O O . ARG A 1 270 ? -23.460 7.263 20.021 1.00 88.81 270 ARG A O 1
ATOM 2181 N N . PHE A 1 271 ? -21.631 8.158 20.972 1.00 93.12 271 PHE A N 1
ATOM 2182 C CA . PHE A 1 271 ? -21.294 6.992 21.781 1.00 93.12 271 PHE A CA 1
ATOM 2183 C C . PHE A 1 271 ? -21.545 7.303 23.248 1.00 93.12 271 PHE A C 1
ATOM 2185 O O . PHE A 1 271 ? -21.040 8.292 23.762 1.00 93.12 271 PHE A O 1
ATOM 2192 N N . LYS A 1 272 ? -22.333 6.483 23.934 1.00 94.88 272 LYS A N 1
ATOM 2193 C CA . LYS A 1 272 ? -22.617 6.651 25.361 1.00 94.88 272 LYS A CA 1
ATOM 2194 C C . LYS A 1 272 ? -21.804 5.640 26.157 1.00 94.88 272 LYS A C 1
ATOM 2196 O O . LYS A 1 272 ? -21.906 4.436 25.914 1.00 94.88 272 LYS A O 1
ATOM 2201 N N . THR A 1 273 ? -21.033 6.117 27.128 1.00 95.44 273 THR A N 1
ATOM 2202 C CA . THR A 1 273 ? -20.196 5.264 27.979 1.00 95.44 273 THR A CA 1
ATOM 2203 C C . THR A 1 273 ? -21.056 4.373 28.871 1.00 95.44 273 THR A C 1
ATOM 2205 O O . THR A 1 273 ? -21.821 4.877 29.689 1.00 95.44 273 THR A O 1
ATOM 2208 N N . LEU A 1 274 ? -20.936 3.049 28.738 1.00 95.06 274 LEU A N 1
ATOM 2209 C CA . LEU A 1 274 ? -21.617 2.088 29.615 1.00 95.06 274 LEU A CA 1
ATOM 2210 C C . LEU A 1 274 ? -20.708 1.644 30.757 1.00 95.06 274 LEU A C 1
ATOM 2212 O O . LEU A 1 274 ? -21.069 1.756 31.926 1.00 95.06 274 LEU A O 1
ATOM 2216 N N . ALA A 1 275 ? -19.518 1.160 30.409 1.00 94.75 275 ALA A N 1
ATOM 2217 C CA . ALA A 1 275 ? -18.483 0.766 31.350 1.00 94.75 275 ALA A CA 1
ATOM 2218 C C . ALA A 1 275 ? -17.108 1.087 30.774 1.00 94.75 275 ALA A C 1
ATOM 2220 O O . ALA A 1 275 ? -16.931 1.101 29.560 1.00 94.75 275 ALA A O 1
ATOM 2221 N N . ALA A 1 276 ? -16.133 1.326 31.639 1.00 94.69 276 ALA A N 1
ATOM 2222 C CA . ALA A 1 276 ? -14.749 1.504 31.234 1.00 94.69 276 ALA A CA 1
ATOM 2223 C C . ALA A 1 276 ? -13.809 1.117 32.371 1.00 94.69 276 ALA A C 1
ATOM 2225 O O . ALA A 1 276 ? -14.233 0.990 33.525 1.00 94.69 276 ALA A O 1
ATOM 2226 N N . ASP A 1 277 ? -12.537 0.910 32.048 1.00 93.88 277 ASP A N 1
ATOM 2227 C CA . ASP A 1 277 ? -11.507 0.688 33.048 1.00 93.88 277 ASP A CA 1
ATOM 2228 C C . ASP A 1 277 ? -11.351 1.902 33.976 1.00 93.88 277 ASP A C 1
ATOM 2230 O O . ASP A 1 277 ? -11.788 3.015 33.687 1.00 93.88 277 ASP A O 1
ATOM 2234 N N . LYS A 1 278 ? -10.730 1.678 35.132 1.00 92.81 278 LYS A N 1
ATOM 2235 C CA . LYS A 1 278 ? -10.638 2.689 36.193 1.00 92.81 278 LYS A CA 1
ATOM 2236 C C . LYS A 1 278 ? -9.854 3.955 35.813 1.00 92.81 278 LYS A C 1
ATOM 2238 O O . LYS A 1 278 ? -10.022 4.968 36.482 1.00 92.81 278 LYS A O 1
ATOM 2243 N N . ASP A 1 279 ? -8.962 3.879 34.822 1.00 90.00 279 ASP A N 1
ATOM 2244 C CA . ASP A 1 279 ? -8.132 5.010 34.400 1.00 90.00 279 ASP A CA 1
ATOM 2245 C C . ASP A 1 279 ? -8.769 5.757 33.211 1.00 90.00 279 ASP A C 1
ATOM 2247 O O . ASP A 1 279 ? -8.180 6.723 32.715 1.00 90.00 279 ASP A O 1
ATOM 2251 N N . PHE A 1 280 ? -9.944 5.318 32.741 1.00 91.12 280 PHE A N 1
ATOM 2252 C CA . PHE A 1 280 ? -10.709 5.997 31.701 1.00 91.12 280 PHE A CA 1
ATOM 2253 C C . PHE A 1 280 ? -11.264 7.328 32.205 1.00 91.12 280 PHE A C 1
ATOM 2255 O O . PHE A 1 280 ? -11.680 7.459 33.356 1.00 91.12 280 PHE A O 1
ATOM 2262 N N . THR A 1 281 ? -11.260 8.336 31.338 1.00 86.56 281 THR A N 1
ATOM 2263 C CA . THR A 1 281 ? -11.596 9.714 31.714 1.00 86.56 281 THR A CA 1
ATOM 2264 C C . THR A 1 281 ? -13.095 9.961 31.812 1.00 86.56 281 THR A C 1
ATOM 2266 O O . THR A 1 281 ? -13.517 10.748 32.659 1.00 86.56 281 THR A O 1
ATOM 2269 N N . MET A 1 282 ? -13.898 9.308 30.970 1.00 87.44 282 MET A N 1
ATOM 2270 C CA . MET A 1 282 ? -15.339 9.537 30.930 1.00 87.44 282 MET A CA 1
ATOM 2271 C C . MET A 1 282 ? -16.091 8.680 31.942 1.00 87.44 282 MET A C 1
ATOM 2273 O O . MET A 1 282 ? -15.787 7.504 32.158 1.00 87.44 282 MET A O 1
ATOM 2277 N N . LYS A 1 283 ? -17.136 9.262 32.524 1.00 89.56 283 LYS A N 1
ATOM 2278 C CA . LYS A 1 283 ? -18.025 8.567 33.457 1.00 89.56 283 LYS A CA 1
ATOM 2279 C C . LYS A 1 283 ? -19.120 7.792 32.717 1.00 89.56 283 LYS A C 1
ATOM 2281 O O . LYS A 1 283 ? -19.471 8.138 31.587 1.00 89.56 283 LYS A O 1
ATOM 2286 N N . PRO A 1 284 ? -19.718 6.772 33.356 1.00 91.00 284 PRO A N 1
ATOM 2287 C CA . PRO A 1 2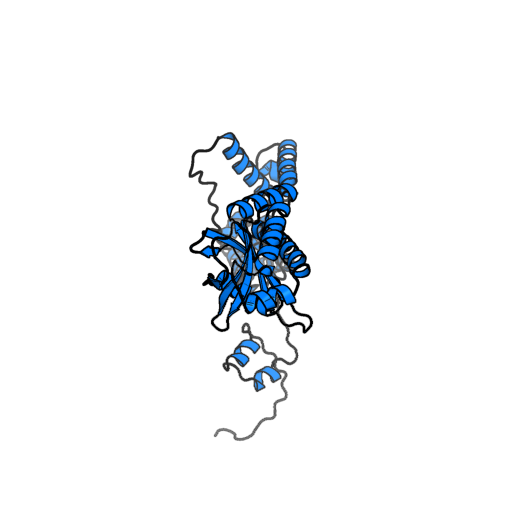84 ? -20.919 6.123 32.839 1.00 91.00 284 PRO A CA 1
ATOM 2288 C C . PRO A 1 284 ? -22.015 7.141 32.514 1.00 91.00 284 PRO A C 1
ATOM 2290 O O . PRO A 1 284 ? -22.273 8.055 33.297 1.00 91.00 284 PRO A O 1
ATOM 2293 N N . GLY A 1 285 ? -22.628 6.991 31.343 1.00 90.75 285 GLY A N 1
ATOM 2294 C CA . GLY A 1 285 ? -23.673 7.868 30.822 1.00 90.75 285 GLY A CA 1
ATOM 2295 C C . GLY A 1 285 ? -23.168 9.088 30.045 1.00 90.75 285 GLY A C 1
ATOM 2296 O O . GLY A 1 285 ? -23.959 9.687 29.318 1.00 90.75 285 GLY A O 1
ATOM 2297 N N . GLU A 1 286 ? -21.883 9.445 30.138 1.00 93.25 286 GLU A N 1
ATOM 2298 C CA . GLU A 1 286 ? -21.322 10.547 29.349 1.00 93.25 286 GLU A CA 1
ATOM 2299 C C . GLU A 1 286 ? -21.241 10.191 27.859 1.00 93.25 286 GLU A C 1
ATOM 2301 O O . GLU A 1 286 ? -21.061 9.028 27.482 1.00 93.25 286 GLU A O 1
ATOM 2306 N N . LEU A 1 287 ? -21.389 11.214 27.015 1.00 92.56 287 LEU A N 1
ATOM 2307 C CA . LEU A 1 287 ? -21.401 11.082 25.563 1.00 92.56 287 LEU A CA 1
ATOM 2308 C C . LEU A 1 287 ? -20.038 11.432 24.972 1.00 92.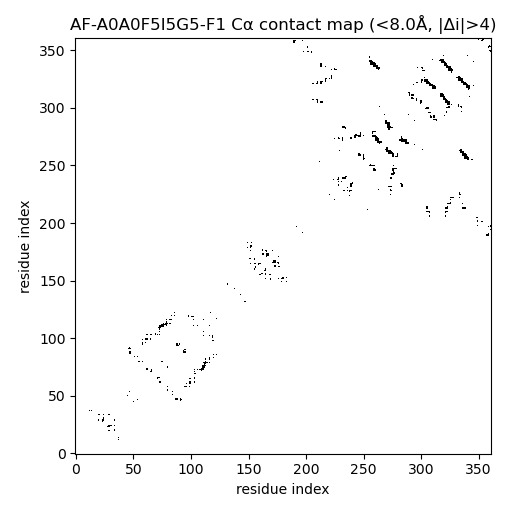56 287 LEU A C 1
ATOM 2310 O O . LEU A 1 287 ? -19.450 12.456 25.311 1.00 92.56 287 LEU A O 1
ATOM 2314 N N . TYR A 1 288 ? -19.575 10.589 24.060 1.00 90.06 288 TYR A N 1
ATOM 2315 C CA . TYR A 1 288 ? -18.377 10.769 23.265 1.00 90.06 288 TYR A CA 1
ATOM 2316 C C . TYR A 1 288 ? -18.772 11.049 21.818 1.00 90.06 288 TYR A C 1
ATOM 2318 O O . TYR A 1 288 ? -19.508 10.284 21.184 1.00 90.06 288 TYR A O 1
ATOM 2326 N N . GLU A 1 289 ? -18.254 12.153 21.298 1.00 87.25 289 GLU A N 1
ATOM 2327 C CA . GLU A 1 289 ? -18.281 12.478 19.878 1.00 87.25 289 GLU A CA 1
ATOM 2328 C C . GLU A 1 289 ? -16.938 12.053 19.287 1.00 87.25 289 GLU A C 1
ATOM 2330 O O . GLU A 1 289 ? -15.932 12.751 19.408 1.00 87.25 289 GLU A O 1
ATOM 2335 N N . GLY A 1 290 ? -16.909 10.847 18.718 1.00 81.88 290 GLY A N 1
ATOM 2336 C CA . GLY A 1 290 ? -15.688 10.281 18.154 1.00 81.88 290 GLY A CA 1
ATOM 2337 C C . GLY A 1 290 ? -15.213 11.006 16.900 1.00 81.88 290 GLY A C 1
ATOM 2338 O O . GLY A 1 290 ? -15.997 11.640 16.189 1.00 81.88 290 GLY A O 1
ATOM 2339 N N . SER A 1 291 ? -13.921 10.865 16.592 1.00 88.12 291 SER A N 1
ATOM 2340 C CA . SER A 1 291 ? -13.367 11.359 15.328 1.00 88.12 291 SER A CA 1
ATOM 2341 C C . SER A 1 291 ? -14.044 10.683 14.119 1.00 88.12 291 SER A C 1
ATOM 2343 O O . SER A 1 291 ? -14.627 9.599 14.255 1.00 88.12 291 SER A O 1
ATOM 2345 N N . PRO A 1 292 ? -13.951 11.25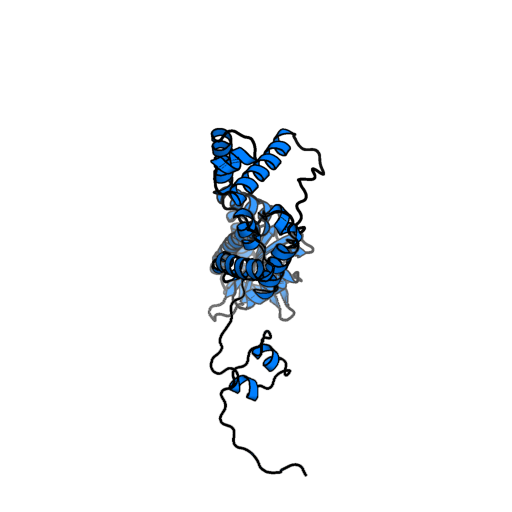6 12.904 1.00 86.50 292 PRO A N 1
ATOM 2346 C CA . PRO A 1 292 ? -14.476 10.620 11.695 1.00 86.50 292 PRO A CA 1
ATOM 2347 C C . PR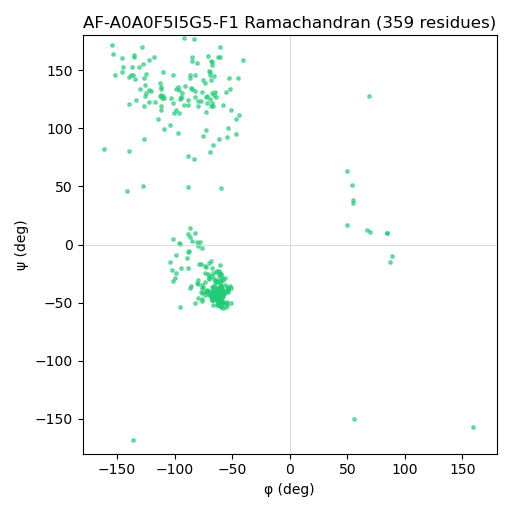O A 1 292 ? -13.939 9.197 11.465 1.00 86.50 292 PRO A C 1
ATOM 2349 O O . PRO A 1 292 ? -14.675 8.313 11.018 1.00 86.50 292 PRO A O 1
ATOM 2352 N N . GLU A 1 293 ? -12.668 8.954 11.793 1.00 86.94 293 GLU A N 1
ATOM 2353 C CA . GLU A 1 293 ? -12.016 7.647 11.701 1.00 86.94 293 GLU A CA 1
ATOM 2354 C C . GLU A 1 293 ? -12.623 6.648 12.689 1.00 86.94 293 GLU A C 1
ATOM 2356 O O . GLU A 1 293 ? -12.966 5.530 12.291 1.00 86.94 293 GLU A O 1
ATOM 2361 N N . PHE A 1 294 ? -12.808 7.059 13.949 1.00 91.00 294 PHE A N 1
ATOM 2362 C CA . PHE A 1 294 ? -13.457 6.243 14.974 1.00 91.00 294 PHE A CA 1
ATOM 2363 C C . PHE A 1 294 ? -14.902 5.921 14.582 1.00 91.00 294 PHE A C 1
ATOM 2365 O O . PHE A 1 294 ? -15.299 4.756 14.564 1.00 91.00 294 PHE A O 1
ATOM 2372 N N . ALA A 1 295 ? -15.677 6.935 14.186 1.00 89.88 295 ALA A N 1
ATOM 2373 C CA . ALA A 1 295 ? -17.080 6.780 13.811 1.00 89.88 295 ALA A CA 1
ATOM 2374 C C . ALA A 1 295 ? -17.265 5.817 12.626 1.00 89.88 295 ALA A C 1
ATOM 2376 O O . ALA A 1 295 ? -18.209 5.023 12.606 1.00 89.88 295 ALA A O 1
ATOM 2377 N N . LYS A 1 296 ? -16.344 5.835 11.652 1.00 89.25 296 LYS A N 1
ATOM 2378 C CA . LYS A 1 296 ? -16.349 4.903 10.516 1.00 89.25 296 LYS A CA 1
ATOM 2379 C C . LYS A 1 296 ? -16.156 3.452 10.962 1.00 89.25 296 LYS A C 1
ATOM 2381 O O . LYS A 1 296 ? -16.901 2.580 10.518 1.00 89.25 296 LYS A O 1
ATOM 2386 N N . VAL A 1 297 ? -15.176 3.195 11.827 1.00 90.12 297 VAL A N 1
ATOM 2387 C CA . VAL A 1 297 ? -14.895 1.847 12.351 1.00 90.12 297 VAL A CA 1
ATOM 2388 C C . VAL A 1 297 ? -16.035 1.369 13.244 1.00 90.12 297 VAL A C 1
ATOM 2390 O O . VAL A 1 297 ? -16.502 0.242 13.089 1.00 90.12 297 VAL A O 1
ATOM 2393 N N . ALA A 1 298 ? -16.564 2.239 14.103 1.00 91.31 298 ALA A N 1
ATOM 2394 C CA . ALA A 1 298 ? -17.716 1.929 14.938 1.00 91.31 298 ALA A CA 1
ATOM 2395 C C . ALA A 1 298 ? -18.953 1.560 14.101 1.00 91.31 298 ALA A C 1
ATOM 2397 O O . ALA A 1 298 ? -19.628 0.578 14.399 1.00 91.31 298 ALA A O 1
ATOM 2398 N N . ALA A 1 299 ? -19.211 2.267 12.994 1.00 89.25 299 ALA A N 1
ATOM 2399 C CA . ALA A 1 299 ? -20.306 1.937 12.079 1.00 89.25 299 ALA A CA 1
ATOM 2400 C C . ALA A 1 299 ? -20.148 0.555 11.415 1.00 89.25 299 ALA A C 1
ATOM 2402 O O . ALA A 1 299 ? -21.147 -0.103 11.118 1.00 89.25 299 ALA A O 1
ATOM 2403 N N . ASN A 1 300 ? -18.915 0.099 11.177 1.00 88.38 300 ASN A N 1
ATOM 2404 C CA . ASN A 1 300 ? -18.653 -1.262 10.704 1.00 88.38 300 ASN A CA 1
ATOM 2405 C C . ASN A 1 300 ? -18.816 -2.292 11.830 1.00 88.38 300 ASN A C 1
ATOM 2407 O O . ASN A 1 300 ? -19.358 -3.371 11.588 1.00 88.38 300 ASN A O 1
ATOM 2411 N N . ALA A 1 301 ? -18.432 -1.942 13.057 1.00 88.94 301 ALA A N 1
ATOM 2412 C CA . ALA A 1 301 ? -18.598 -2.803 14.221 1.00 88.94 301 ALA A CA 1
ATOM 2413 C C . ALA A 1 301 ? -20.060 -3.033 14.605 1.00 88.94 301 ALA A C 1
ATOM 2415 O O . ALA A 1 301 ? -20.440 -4.167 14.879 1.00 88.94 301 ALA A O 1
ATOM 2416 N N . VAL A 1 302 ? -20.920 -2.022 14.465 1.00 89.06 302 VAL A N 1
ATOM 2417 C CA . VAL A 1 302 ? -22.381 -2.181 14.596 1.00 89.06 302 VAL A CA 1
ATOM 2418 C C . VAL A 1 302 ? -22.952 -3.175 13.573 1.00 89.06 302 VAL A C 1
ATOM 2420 O O . VAL A 1 302 ? -23.964 -3.817 13.832 1.00 89.06 302 VAL A O 1
ATOM 2423 N N . LYS A 1 303 ? -22.285 -3.374 12.428 1.00 88.19 303 LYS A N 1
ATOM 2424 C CA . LYS A 1 303 ? -22.646 -4.394 11.423 1.00 88.19 303 LYS A CA 1
ATOM 2425 C C . LYS A 1 303 ? -22.031 -5.771 11.712 1.00 88.19 303 LYS A C 1
ATOM 2427 O O . LYS A 1 303 ? -21.987 -6.613 10.817 1.00 88.19 303 LYS A O 1
ATOM 2432 N N . GLY A 1 304 ? -21.506 -5.988 12.917 1.00 83.75 304 GLY A N 1
ATOM 2433 C CA . GLY A 1 304 ? -20.921 -7.258 13.344 1.00 83.75 304 GLY A CA 1
ATOM 2434 C C . GLY A 1 304 ? -19.452 -7.462 12.954 1.00 83.75 304 GLY A C 1
ATOM 2435 O O . GLY A 1 304 ? -18.945 -8.573 13.082 1.00 83.75 304 GLY A O 1
ATOM 2436 N N . ARG A 1 305 ? -18.745 -6.437 12.453 1.00 81.31 305 ARG A N 1
ATOM 2437 C CA . ARG A 1 305 ? -17.339 -6.569 12.019 1.00 81.31 305 ARG A CA 1
ATOM 2438 C C . ARG A 1 305 ? -16.359 -6.110 13.091 1.00 81.31 305 ARG A C 1
ATOM 2440 O O . ARG A 1 305 ? -16.499 -5.030 13.639 1.00 81.31 305 ARG A O 1
ATOM 2447 N N . VAL A 1 306 ? -15.295 -6.867 13.327 1.00 85.88 306 VAL A N 1
ATOM 2448 C CA . VAL A 1 306 ? -14.207 -6.408 14.202 1.00 85.88 306 VAL A CA 1
ATOM 2449 C C . VAL A 1 306 ? -13.197 -5.630 13.372 1.00 85.88 306 VAL A C 1
ATOM 2451 O O . VAL A 1 306 ? -12.600 -6.171 12.437 1.00 85.88 306 VAL A O 1
ATOM 2454 N N . GLU A 1 307 ? -12.982 -4.366 13.712 1.00 87.00 307 GLU A N 1
ATOM 2455 C CA . GLU A 1 307 ? -12.105 -3.474 12.957 1.00 87.00 307 GLU A CA 1
ATOM 2456 C C . GLU A 1 307 ? -11.191 -2.653 13.873 1.00 87.00 307 GLU A C 1
ATOM 2458 O O . GLU A 1 307 ? -11.382 -2.573 15.084 1.00 87.00 307 GLU A O 1
ATOM 2463 N N . VAL A 1 308 ? -10.145 -2.084 13.272 1.00 89.38 308 VAL A N 1
ATOM 2464 C CA . VAL A 1 308 ? -9.149 -1.253 13.952 1.00 89.38 308 VAL A CA 1
ATOM 2465 C C . VAL A 1 308 ? -8.994 0.034 13.160 1.00 89.38 308 VAL A C 1
ATOM 2467 O O . VAL A 1 308 ? -8.873 -0.007 11.933 1.00 89.38 308 VAL A O 1
ATOM 2470 N N . THR A 1 309 ? -8.992 1.172 13.843 1.00 90.25 309 THR A N 1
ATOM 2471 C CA . THR A 1 309 ? -8.826 2.483 13.212 1.00 90.25 309 THR A CA 1
ATOM 2472 C C . THR A 1 309 ? -7.413 2.655 12.638 1.00 90.25 309 THR A C 1
ATOM 2474 O O . THR A 1 309 ? -6.457 2.011 13.094 1.00 90.25 309 THR A O 1
ATOM 2477 N N . PRO A 1 310 ? -7.209 3.553 11.657 1.00 87.31 310 PRO A N 1
ATOM 2478 C CA . PRO A 1 310 ? -5.910 4.212 11.524 1.00 87.31 310 PRO A CA 1
ATOM 2479 C C . PRO A 1 310 ? -5.588 5.004 12.805 1.00 87.31 310 PRO A C 1
ATOM 2481 O O . PRO A 1 310 ? -6.451 5.168 13.673 1.00 87.31 310 PRO A O 1
ATOM 2484 N N . VAL A 1 311 ? -4.353 5.492 12.940 1.00 88.12 311 VAL A N 1
ATOM 2485 C CA . VAL A 1 311 ? -4.046 6.431 14.028 1.00 88.12 311 VAL A CA 1
ATOM 2486 C C . VAL A 1 311 ? -4.862 7.704 13.801 1.00 88.12 311 VAL A C 1
ATOM 2488 O O . VAL A 1 311 ? -4.816 8.272 12.711 1.00 88.12 311 VAL A O 1
ATOM 2491 N N . TYR A 1 312 ? -5.612 8.132 14.810 1.00 85.81 312 TYR A N 1
ATOM 2492 C CA . TYR A 1 312 ? -6.405 9.357 14.796 1.00 85.81 312 TYR A CA 1
ATOM 2493 C C . TYR A 1 312 ? -6.091 10.206 16.026 1.00 85.81 312 TYR A C 1
ATOM 2495 O O . TYR A 1 312 ? -5.397 9.769 16.946 1.00 85.81 312 TYR A O 1
ATOM 2503 N N . LYS A 1 313 ? -6.585 11.442 16.024 1.00 88.81 313 LYS A N 1
ATOM 2504 C CA . LYS A 1 313 ? -6.403 12.394 17.116 1.00 88.81 313 LYS A CA 1
ATOM 2505 C C . LYS A 1 313 ? -7.746 12.922 17.586 1.00 88.81 313 LYS A C 1
ATOM 2507 O O . LYS A 1 313 ? -8.587 13.277 16.762 1.00 88.81 313 LYS A O 1
ATOM 2512 N N . ASP A 1 314 ? -7.911 13.022 18.895 1.00 84.94 314 ASP A N 1
ATOM 2513 C CA . ASP A 1 314 ? -9.049 13.678 19.526 1.00 84.94 314 ASP A CA 1
ATOM 2514 C C . ASP A 1 314 ? -8.599 14.576 20.691 1.00 84.94 314 ASP A C 1
ATOM 2516 O O . ASP A 1 314 ? -7.416 14.897 20.837 1.00 84.94 314 ASP A O 1
ATOM 2520 N N . ILE A 1 315 ? -9.557 15.030 21.503 1.00 83.00 315 ILE A N 1
ATOM 2521 C CA . ILE A 1 315 ? -9.293 15.889 22.665 1.00 83.00 315 ILE A CA 1
ATOM 2522 C C . ILE A 1 315 ? -8.542 15.172 23.796 1.00 83.00 315 ILE A C 1
ATOM 2524 O O . ILE A 1 315 ? -8.035 15.831 24.701 1.00 83.00 315 ILE A O 1
ATOM 2528 N N . TYR A 1 316 ? -8.474 13.842 23.759 1.00 83.81 316 TYR A N 1
ATOM 2529 C CA . TYR A 1 316 ? -7.842 13.020 24.778 1.00 83.81 316 TYR A CA 1
ATOM 2530 C C . TYR A 1 316 ? -6.423 12.593 24.385 1.00 83.81 316 TYR A C 1
ATOM 2532 O O . TYR A 1 316 ? -5.609 12.341 25.275 1.00 83.81 316 TYR A O 1
ATOM 2540 N N . GLY A 1 317 ? -6.096 12.542 23.089 1.00 86.38 317 GLY A N 1
ATOM 2541 C CA . GLY A 1 317 ? -4.755 12.186 22.625 1.00 86.38 317 GLY A CA 1
ATOM 2542 C C . GLY A 1 317 ? -4.684 11.707 21.176 1.00 86.38 317 GLY A C 1
ATOM 2543 O O . GLY A 1 317 ? -5.525 12.039 20.343 1.00 86.38 317 GLY A O 1
ATOM 2544 N N . GLU A 1 318 ? -3.625 10.950 20.878 1.00 88.38 318 GLU A N 1
ATOM 2545 C CA . GLU A 1 318 ? -3.420 10.272 19.595 1.00 88.38 318 GLU A CA 1
ATOM 2546 C C . GLU A 1 318 ? -3.514 8.761 19.803 1.00 88.38 318 GLU A C 1
ATOM 2548 O O . GLU A 1 318 ? -2.731 8.166 20.555 1.00 88.38 318 GLU A O 1
ATOM 2553 N N . TRP A 1 319 ? -4.479 8.151 19.123 1.00 91.38 319 TRP A N 1
ATOM 2554 C CA . TRP A 1 319 ? -4.945 6.805 19.414 1.00 91.38 319 TRP A CA 1
ATOM 2555 C C . TRP A 1 319 ? -5.007 5.950 18.168 1.00 91.38 319 TRP A C 1
ATOM 2557 O O . TRP A 1 319 ? -5.253 6.420 17.058 1.00 91.38 319 TRP A O 1
ATOM 2567 N N . LYS A 1 320 ? -4.858 4.652 18.385 1.00 93.25 320 LYS A N 1
ATOM 2568 C CA . LYS A 1 320 ? -5.344 3.620 17.485 1.00 93.25 320 LYS A CA 1
ATOM 2569 C C . LYS A 1 320 ? -6.309 2.761 18.282 1.00 93.25 320 LYS A C 1
ATOM 2571 O O . LYS A 1 320 ? -5.951 2.345 19.379 1.00 93.25 320 LYS A O 1
ATOM 2576 N N . THR A 1 321 ? -7.485 2.475 17.740 1.00 94.50 321 THR A N 1
ATOM 2577 C CA . THR A 1 321 ? -8.552 1.820 18.501 1.00 94.50 321 THR A CA 1
ATOM 2578 C C . THR A 1 321 ? -9.020 0.561 17.811 1.00 94.50 321 THR A C 1
ATOM 2580 O O . THR A 1 321 ? -9.336 0.586 16.621 1.00 94.50 321 THR A O 1
ATOM 2583 N N . SER A 1 322 ? -9.096 -0.543 18.550 1.00 94.25 322 SER A N 1
ATOM 2584 C CA . SER A 1 322 ? -9.794 -1.752 18.102 1.00 94.25 322 SER A CA 1
ATOM 2585 C C . SER A 1 322 ? -11.211 -1.774 18.655 1.00 94.25 322 SER A C 1
ATOM 2587 O O . SER A 1 322 ? -11.374 -1.576 19.857 1.00 94.25 322 SER A O 1
ATOM 2589 N N . LEU A 1 323 ? -12.203 -2.063 17.812 1.00 94.81 323 LEU A N 1
ATOM 2590 C CA . LEU A 1 323 ? -13.607 -2.190 18.203 1.00 94.81 323 LEU A CA 1
ATOM 2591 C C . LEU A 1 323 ? -14.141 -3.575 17.835 1.00 94.81 323 LEU A C 1
ATOM 2593 O O . LEU A 1 323 ? -13.965 -4.037 16.703 1.00 94.81 323 LEU A O 1
ATOM 2597 N N . ALA A 1 324 ? -14.829 -4.210 18.781 1.00 92.75 324 ALA A N 1
ATOM 2598 C CA . ALA A 1 324 ? -15.546 -5.461 18.573 1.00 92.75 324 ALA A CA 1
ATOM 2599 C C . ALA A 1 324 ? -17.014 -5.333 19.019 1.00 92.75 324 ALA A C 1
ATOM 2601 O O . ALA A 1 324 ? -17.299 -4.653 20.009 1.00 92.75 324 ALA A O 1
ATOM 2602 N N . PRO A 1 325 ? -17.958 -5.966 18.303 1.00 93.62 325 PRO A N 1
ATOM 2603 C CA . PRO A 1 325 ? -19.351 -5.995 18.713 1.00 93.62 325 PRO A CA 1
ATOM 2604 C C . PRO A 1 325 ? -19.547 -6.929 19.907 1.00 93.62 325 PRO A C 1
ATOM 2606 O O . PRO A 1 325 ? -19.027 -8.043 19.929 1.00 93.62 325 PRO A O 1
ATOM 2609 N N . VAL A 1 326 ? -20.366 -6.493 20.858 1.00 92.94 326 VAL A N 1
ATOM 2610 C CA . VAL A 1 326 ? -21.015 -7.374 21.829 1.00 92.94 326 VAL A CA 1
ATOM 2611 C C . VAL A 1 326 ? -22.366 -7.757 21.244 1.00 92.94 326 VAL A C 1
ATOM 2613 O O . VAL A 1 326 ? -23.175 -6.880 20.930 1.00 92.94 326 VAL A O 1
ATOM 2616 N N . ILE A 1 327 ? -22.574 -9.055 21.054 1.00 89.62 327 ILE A N 1
ATOM 2617 C CA . ILE A 1 327 ? -23.736 -9.623 20.370 1.00 89.62 327 ILE A CA 1
ATOM 2618 C C . ILE A 1 327 ? -24.570 -10.377 21.403 1.00 89.62 327 ILE A C 1
ATOM 2620 O O . ILE A 1 327 ? -24.006 -11.107 22.214 1.00 89.62 327 ILE A O 1
ATOM 2624 N N . ASP A 1 328 ? -25.885 -10.180 21.393 1.00 89.00 328 ASP A N 1
ATOM 2625 C CA . ASP A 1 328 ? -26.803 -10.947 22.236 1.00 89.00 328 ASP A CA 1
ATOM 2626 C C . ASP A 1 328 ? -27.179 -12.309 21.624 1.00 89.00 328 ASP A C 1
ATOM 2628 O O . ASP A 1 328 ? -26.817 -12.636 20.491 1.00 89.00 328 ASP A O 1
ATOM 2632 N N . ASP A 1 329 ? -27.955 -13.101 22.363 1.00 86.81 329 ASP A N 1
ATOM 2633 C CA . ASP A 1 329 ? -28.403 -14.435 21.940 1.00 86.81 329 ASP A CA 1
ATOM 2634 C C . ASP A 1 329 ? -29.249 -14.430 20.653 1.00 86.81 329 ASP A C 1
ATOM 2636 O O . ASP A 1 329 ? -29.415 -15.465 20.006 1.00 86.81 329 ASP A O 1
ATOM 2640 N N . THR A 1 330 ? -29.793 -13.272 20.261 1.00 87.44 330 THR A N 1
ATOM 2641 C CA . THR A 1 330 ? -30.578 -13.111 19.029 1.00 87.44 330 THR A CA 1
ATOM 2642 C C . THR A 1 330 ? -29.709 -12.782 17.814 1.00 87.44 330 THR A C 1
ATOM 2644 O O . THR A 1 330 ? -30.203 -12.757 16.685 1.00 87.44 330 THR A O 1
ATOM 2647 N N . GLY A 1 331 ? -28.409 -12.551 18.021 1.00 83.56 331 GLY A N 1
ATOM 2648 C CA . GLY A 1 331 ? -27.486 -12.102 16.986 1.00 83.56 331 GLY A CA 1
ATOM 2649 C C . GLY A 1 331 ? -27.482 -10.583 16.789 1.00 83.56 331 GLY A C 1
ATOM 2650 O O . GLY A 1 331 ? -26.881 -10.102 15.824 1.00 83.56 331 GLY A O 1
ATOM 2651 N N . GLN A 1 332 ? -28.133 -9.810 17.666 1.00 89.62 332 GLN A N 1
ATOM 2652 C CA . GLN A 1 332 ? -28.160 -8.353 17.584 1.00 89.62 332 GLN A CA 1
ATOM 2653 C C . GLN A 1 332 ? -26.927 -7.751 18.267 1.00 89.62 332 GLN A C 1
ATOM 2655 O O . GLN A 1 332 ? -26.566 -8.119 19.383 1.00 89.62 332 GLN A O 1
ATOM 2660 N N . VAL A 1 333 ? -26.277 -6.786 17.605 1.00 91.69 333 VAL A N 1
ATOM 2661 C CA . VAL A 1 333 ? -25.193 -6.011 18.226 1.00 91.69 333 VAL A CA 1
ATOM 2662 C C . VAL A 1 333 ? -25.796 -5.044 19.236 1.00 91.69 333 VAL A C 1
ATOM 2664 O O . VAL A 1 333 ? -26.500 -4.104 18.864 1.00 91.69 333 VAL A O 1
ATOM 2667 N N . ILE A 1 334 ? -25.494 -5.257 20.513 1.00 93.12 334 ILE A N 1
ATOM 2668 C CA . ILE A 1 334 ? -26.018 -4.442 21.607 1.00 93.12 334 ILE A CA 1
ATOM 2669 C C . ILE A 1 334 ? -25.012 -3.398 22.085 1.00 93.12 334 ILE A C 1
ATOM 2671 O O . ILE A 1 334 ? -25.426 -2.340 22.524 1.00 93.12 334 ILE A O 1
ATOM 2675 N N . ALA A 1 335 ? -23.706 -3.609 21.981 1.00 94.94 335 ALA A N 1
ATOM 2676 C CA . ALA A 1 335 ? -22.716 -2.590 22.336 1.00 94.94 335 ALA A CA 1
ATOM 2677 C C . ALA A 1 335 ? -21.421 -2.811 21.565 1.00 94.94 335 ALA A C 1
ATOM 2679 O O . ALA A 1 335 ? -21.251 -3.832 20.901 1.00 94.94 335 ALA A O 1
ATOM 2680 N N . LEU A 1 336 ? -20.500 -1.861 21.674 1.00 95.62 336 LEU A N 1
ATOM 2681 C CA . LEU A 1 336 ? -19.138 -2.005 21.183 1.00 95.62 336 LEU A CA 1
ATOM 2682 C C . LEU A 1 336 ? -18.179 -2.032 22.365 1.00 95.62 336 LEU A C 1
ATOM 2684 O O . LEU A 1 336 ? -18.199 -1.120 23.188 1.00 95.62 336 LEU A O 1
ATOM 2688 N N . ILE A 1 337 ? -17.327 -3.049 22.428 1.00 95.12 337 ILE A N 1
ATOM 2689 C CA . ILE A 1 337 ? -16.151 -3.036 23.296 1.00 95.12 337 ILE A CA 1
ATOM 2690 C C . ILE A 1 337 ? -14.967 -2.475 22.513 1.00 95.12 337 ILE A C 1
ATOM 2692 O O . ILE A 1 337 ? -14.770 -2.814 21.342 1.00 95.12 337 ILE A O 1
ATOM 2696 N N . GLY A 1 338 ? -14.200 -1.598 23.153 1.00 94.56 338 GLY A N 1
ATOM 2697 C CA . GLY A 1 338 ? -13.092 -0.893 22.539 1.00 94.56 338 GLY A CA 1
ATOM 2698 C C . GLY A 1 338 ? -11.851 -0.818 23.408 1.00 94.56 338 GLY A C 1
ATOM 2699 O O . GLY A 1 338 ? -11.925 -0.835 24.638 1.00 94.56 338 GLY A O 1
ATOM 2700 N N . TYR A 1 339 ? -10.711 -0.726 22.728 1.00 94.88 339 TYR A N 1
ATOM 2701 C CA . TYR A 1 339 ? -9.400 -0.548 23.340 1.00 94.88 339 TYR A CA 1
ATOM 2702 C C . TYR A 1 339 ? -8.633 0.539 22.623 1.00 94.88 339 TYR A C 1
ATOM 2704 O O . TYR A 1 339 ? -8.400 0.411 21.419 1.00 94.88 339 TYR A O 1
ATOM 2712 N N . ASP A 1 340 ? -8.198 1.547 23.371 1.00 94.25 340 ASP A N 1
ATOM 2713 C CA . ASP A 1 340 ? -7.305 2.575 22.857 1.00 94.25 340 ASP A CA 1
ATOM 2714 C C . ASP A 1 340 ? -5.859 2.209 23.148 1.00 94.25 340 ASP A C 1
ATOM 2716 O O . ASP A 1 340 ? -5.465 1.914 24.282 1.00 94.25 340 ASP A O 1
ATOM 2720 N N . TYR A 1 341 ? -5.055 2.293 22.101 1.00 93.88 341 TYR A N 1
ATOM 2721 C CA . TYR A 1 341 ? -3.618 2.110 22.128 1.00 93.88 341 TYR A CA 1
ATOM 2722 C C . TYR A 1 341 ? -2.962 3.455 21.826 1.00 93.88 341 TYR A C 1
ATOM 2724 O O . TYR A 1 341 ? -3.313 4.112 20.841 1.00 93.88 341 TYR A O 1
ATOM 2732 N N . SER A 1 342 ? -2.017 3.884 22.668 1.00 90.38 342 SER A N 1
ATOM 2733 C CA . SER A 1 342 ? -1.325 5.157 22.441 1.00 90.38 342 SER A CA 1
ATOM 2734 C C . SER A 1 342 ? -0.404 5.058 21.229 1.00 90.38 342 SER A C 1
ATOM 2736 O O . SER A 1 342 ? 0.162 3.997 20.947 1.00 90.38 342 SER A O 1
ATOM 2738 N N . LYS A 1 343 ? -0.207 6.171 20.525 1.00 86.44 343 LYS A N 1
ATOM 2739 C CA . LYS A 1 343 ? 0.722 6.228 19.392 1.00 86.44 343 LYS A CA 1
ATOM 2740 C C . LYS A 1 343 ? 2.128 5.734 19.749 1.00 86.44 343 LYS A C 1
ATOM 2742 O O . LYS A 1 343 ? 2.731 5.019 18.957 1.00 86.44 343 LYS A O 1
ATOM 2747 N N . GLU A 1 344 ? 2.635 6.044 20.941 1.00 86.75 344 GLU A N 1
ATOM 2748 C CA . GLU A 1 344 ? 3.955 5.585 21.397 1.00 86.75 344 GLU A CA 1
ATOM 2749 C C . GLU A 1 344 ? 4.018 4.061 21.521 1.00 86.75 344 GLU A C 1
ATOM 2751 O O . GLU A 1 344 ? 5.021 3.456 21.143 1.00 86.75 344 GLU A O 1
ATOM 2756 N N . TYR A 1 345 ? 2.949 3.432 22.022 1.00 88.75 345 TYR A N 1
ATOM 2757 C CA . TYR A 1 345 ? 2.857 1.976 22.059 1.00 88.75 345 TYR A CA 1
ATOM 2758 C C . TYR A 1 345 ? 2.835 1.394 20.643 1.00 88.75 345 TYR A C 1
ATOM 2760 O O . TYR A 1 345 ? 3.583 0.459 20.372 1.00 88.75 345 TYR A O 1
ATOM 2768 N N . ILE A 1 346 ? 2.054 1.980 19.727 1.00 88.44 346 ILE A N 1
ATOM 2769 C CA . ILE A 1 346 ? 1.996 1.537 18.328 1.00 88.44 346 ILE A CA 1
ATOM 2770 C C . ILE A 1 346 ? 3.374 1.616 17.661 1.00 88.44 346 ILE A C 1
ATOM 2772 O O . ILE A 1 346 ? 3.817 0.627 17.084 1.00 88.44 346 ILE A O 1
ATOM 2776 N N . GLU A 1 347 ? 4.086 2.739 17.777 1.00 85.69 347 GLU A N 1
ATOM 2777 C CA . GLU A 1 347 ? 5.432 2.877 17.200 1.00 85.69 347 GLU A CA 1
ATOM 2778 C C . GLU A 1 347 ? 6.442 1.922 17.856 1.00 85.69 347 GLU A C 1
ATOM 2780 O O . GLU A 1 347 ? 7.275 1.325 17.171 1.00 85.69 347 GLU A O 1
ATOM 2785 N N . SER A 1 348 ? 6.354 1.723 19.176 1.00 86.50 348 SER A N 1
ATOM 2786 C CA . SER A 1 348 ? 7.201 0.762 19.888 1.00 86.50 348 SER A CA 1
ATOM 2787 C C . SER A 1 348 ? 6.968 -0.667 19.401 1.00 86.50 348 SER A C 1
ATOM 2789 O O . SER A 1 348 ? 7.930 -1.395 19.147 1.00 86.50 348 SER A O 1
ATOM 2791 N N . GLU A 1 349 ? 5.707 -1.069 19.253 1.00 85.75 349 GLU A N 1
ATOM 2792 C CA . GLU A 1 349 ? 5.338 -2.430 18.884 1.00 85.75 349 GLU A CA 1
ATOM 2793 C C . GLU A 1 349 ? 5.634 -2.714 17.414 1.00 85.75 349 GLU A C 1
ATOM 2795 O O . GLU A 1 349 ? 6.231 -3.746 17.108 1.00 85.75 349 GLU A O 1
ATOM 2800 N N . LEU A 1 350 ? 5.356 -1.757 16.521 1.00 82.38 350 LEU A N 1
ATOM 2801 C CA . LEU A 1 350 ? 5.832 -1.809 15.142 1.00 82.38 350 LEU A CA 1
ATOM 2802 C C . LEU A 1 350 ? 7.354 -1.982 15.128 1.00 82.38 350 LEU A C 1
ATOM 2804 O O . LEU A 1 350 ? 7.842 -2.922 14.507 1.00 82.38 350 LEU A O 1
ATOM 2808 N N . GLY A 1 351 ? 8.103 -1.167 15.881 1.00 77.88 351 GLY A N 1
ATOM 2809 C CA . GLY A 1 351 ? 9.561 -1.266 15.995 1.00 77.88 351 GLY A CA 1
ATOM 2810 C C . GLY A 1 351 ? 10.061 -2.641 16.462 1.00 77.88 351 GLY A C 1
ATOM 2811 O O . GLY A 1 351 ? 11.043 -3.162 15.925 1.00 77.88 351 GLY A O 1
ATOM 2812 N N . LYS A 1 352 ? 9.393 -3.264 17.442 1.00 80.56 352 LYS A N 1
ATOM 2813 C CA . LYS A 1 352 ? 9.712 -4.630 17.901 1.00 80.56 352 LYS A CA 1
ATOM 2814 C C . LYS A 1 352 ? 9.392 -5.676 16.837 1.00 80.56 352 LYS A C 1
ATOM 2816 O O . LYS A 1 352 ? 10.244 -6.516 16.551 1.00 80.56 352 LYS A O 1
ATOM 2821 N N . MET A 1 353 ? 8.202 -5.616 16.238 1.00 77.62 353 MET A N 1
ATOM 2822 C CA . MET A 1 353 ? 7.793 -6.516 15.157 1.00 77.62 353 MET A CA 1
ATOM 2823 C C . MET A 1 353 ? 8.746 -6.422 13.971 1.00 77.62 353 MET A C 1
ATOM 2825 O O . MET A 1 353 ? 9.146 -7.447 13.423 1.00 77.62 353 MET A O 1
ATOM 2829 N N . GLY A 1 354 ? 9.165 -5.204 13.635 1.00 71.38 354 GLY A N 1
ATOM 2830 C CA . GLY A 1 354 ? 10.179 -4.936 12.634 1.00 71.38 354 GLY A CA 1
ATOM 2831 C C . GLY A 1 354 ? 11.473 -5.689 12.933 1.00 71.38 354 GLY A C 1
ATOM 2832 O O . GLY A 1 354 ? 11.919 -6.499 12.124 1.00 71.38 354 GLY A O 1
ATOM 2833 N N . LYS A 1 355 ? 12.025 -5.541 14.143 1.00 72.25 355 LYS A N 1
ATOM 2834 C CA . LYS A 1 355 ? 13.237 -6.272 14.561 1.00 72.25 355 LYS A CA 1
ATOM 2835 C C . LYS A 1 355 ? 13.081 -7.795 14.479 1.00 72.25 355 LYS A C 1
ATOM 2837 O O . LYS A 1 355 ? 13.988 -8.468 13.997 1.00 72.25 355 LYS A O 1
ATOM 2842 N N . VAL A 1 356 ? 11.947 -8.341 14.925 1.00 66.94 356 VAL A N 1
ATOM 2843 C CA . VAL A 1 356 ? 11.676 -9.794 14.911 1.00 66.94 356 VAL A CA 1
ATOM 2844 C C . VAL A 1 356 ? 11.566 -10.333 13.485 1.00 66.94 356 VAL A C 1
ATOM 2846 O O . VAL A 1 356 ? 12.090 -11.403 13.181 1.00 66.94 356 VAL A O 1
ATOM 2849 N N . LEU A 1 357 ? 10.917 -9.583 12.598 1.00 58.06 357 LEU A N 1
ATOM 2850 C CA . LEU A 1 357 ? 10.700 -9.969 11.205 1.00 58.06 357 LEU A CA 1
ATOM 2851 C C . LEU A 1 357 ? 11.879 -9.605 10.290 1.00 58.06 357 LEU A C 1
ATOM 2853 O O . LEU A 1 357 ? 11.805 -9.848 9.087 1.00 58.06 357 LEU A O 1
ATOM 2857 N N . LYS A 1 358 ? 12.967 -9.047 10.847 1.00 60.41 358 LYS A N 1
ATOM 2858 C CA . LYS A 1 358 ? 14.103 -8.477 10.099 1.00 60.41 358 LYS A CA 1
ATOM 2859 C C . LYS A 1 358 ? 13.660 -7.406 9.092 1.00 60.41 358 LYS A C 1
ATOM 2861 O O . LYS A 1 358 ? 14.186 -7.281 7.990 1.00 60.41 358 LYS A O 1
ATOM 2866 N N . ILE A 1 359 ? 12.645 -6.643 9.477 1.00 53.59 359 ILE A N 1
ATOM 2867 C CA . ILE A 1 359 ? 12.081 -5.515 8.750 1.00 53.59 359 ILE A CA 1
ATOM 2868 C C . ILE A 1 359 ? 12.475 -4.248 9.516 1.00 53.59 359 ILE A C 1
ATOM 2870 O O . ILE A 1 359 ? 11.854 -3.901 10.514 1.00 53.59 359 ILE A O 1
ATOM 2874 N N . ASN A 1 360 ? 13.516 -3.545 9.069 1.00 50.03 360 ASN A N 1
ATOM 2875 C CA . ASN A 1 360 ? 13.855 -2.240 9.647 1.00 50.03 360 ASN A CA 1
ATOM 2876 C C . ASN A 1 360 ? 12.771 -1.214 9.266 1.00 50.03 360 ASN A C 1
ATOM 2878 O O . ASN A 1 360 ? 12.468 -1.076 8.075 1.00 50.03 360 ASN A O 1
ATOM 2882 N N . ILE A 1 361 ? 12.185 -0.560 10.277 1.00 47.03 361 ILE A N 1
ATOM 2883 C CA . ILE A 1 361 ? 11.237 0.564 10.149 1.00 47.03 361 ILE A CA 1
ATOM 2884 C C . ILE A 1 361 ? 12.002 1.875 10.162 1.00 47.03 361 ILE A C 1
ATOM 2886 O O . ILE A 1 361 ? 12.919 1.990 11.009 1.00 47.03 361 ILE A O 1
#

Radius of gyration: 33.07 Å; Cα contacts (8 Å, |Δi|>4): 440; chains: 1; bounding box: 72×32×102 Å

Organism: Bacillus thermotolerans (NCBI:txid1221996)

InterPro domains:
  IPR002078 RNA polymerase sigma factor 54 interaction domain [PF00158] (1-44)
  IPR002078 RNA polymerase sigma factor 54 interaction domain [PS50045] (1-105)
  IPR025944 Sigma-54 interaction domain, conserved site [PS00688] (89-98)
  IPR027417 P-loop containing nucleoside triphosphate hydrolase [G3DSA:3.40.50.300] (2-47)
  IPR027417 P-loop containing nucleoside triphosphate hydrolase [SSF52540] (8-121)
  IPR058031 NorR-like, AAA+ ATPase lid domain [PF25601] (49-126)

Solvent-accessible surface area (backbone atoms only — not comparable to full-atom values): 20810 Å² total; per-residue (Å²): 137,80,82,88,76,84,78,90,81,89,81,88,89,85,86,86,74,96,66,67,59,67,62,30,33,78,70,69,76,36,61,59,75,57,48,63,70,67,61,72,78,82,80,86,79,80,55,49,68,80,44,52,87,53,44,66,60,52,50,53,51,46,41,51,56,41,18,67,73,69,77,48,74,62,42,73,36,70,62,23,53,54,53,59,64,72,52,67,50,92,63,27,68,62,45,53,49,55,45,45,47,49,45,61,74,66,53,87,56,54,63,39,40,46,74,64,44,49,78,68,45,79,69,66,77,64,78,64,89,66,70,76,87,74,73,88,61,95,70,63,67,70,59,57,50,50,54,55,47,53,48,53,53,47,53,32,41,73,73,58,72,34,58,66,60,30,10,60,76,72,72,46,54,50,70,58,38,47,53,53,50,48,55,50,47,62,62,48,75,32,68,82,57,55,73,67,58,41,49,49,51,48,49,52,52,49,48,51,53,48,40,49,56,31,49,60,50,36,73,73,57,56,53,67,54,54,56,51,25,73,78,50,28,40,89,84,32,69,59,36,53,53,48,15,52,50,34,38,48,50,37,68,70,72,56,63,46,71,37,32,39,31,30,36,77,44,97,87,70,38,32,32,30,35,36,40,15,82,84,46,86,74,54,46,57,41,74,43,83,64,45,76,61,50,47,54,41,50,59,43,14,65,73,70,37,70,39,61,38,68,81,46,67,61,100,89,48,49,34,32,39,25,37,16,39,31,56,38,99,88,70,47,62,69,33,38,37,36,36,35,26,38,52,68,48,52,56,50,48,46,52,50,51,18,61,76,69,49,33,88,124

Foldseek 3Di:
DDDPDDDDDDDDDDDDDPDDQVVCVVVVNHDPVVCCVHVPDDDDDDFCLVVLVCQVVLLVVLLVVLCVVPVAQAAEDPQLSVLVSPARPPVGSVLSNVLSNCCRVPPPDSYQYNVNSCVSRVPVPPCPPDDPPPCPDDDPPVVVVLVNVLVLLVVLCVSVVDLVRSCVVVVHDSVVSVVSVVVSVVLPVLDDDPPVVLLVVLVVVVFVVQLVLQVVVLVVDAPVLLVVLVVPLAPPDPSQVVVQVVQQVSPVVVPQFPWKFKWFQDPVRKTATRHIHPNDDDGHGDIDDDDPQVSVQVVVQQVQDWGKGDFDADPVATWIKTWHFNAHPVRGGGIIIMTTGHPVSVVVSSCVVCVVSVNHD

pLDDT: mean 82.98, std 14.63, range [31.59, 97.25]

Nearest PDB structures (foldseek):
  3m0e-assembly1_A  TM=9.402E-01  e=7.994E-08  Aquifex aeolicus
  6jdi-assembly1_A  TM=9.134E-01  e=4.640E-06  Pseudomonas aeruginosa
  8p53-assembly1_E  TM=8.794E-01  e=4.145E-06  Pseudomonas aeruginosa PAO1
  6jdl-assembly1_A  TM=9.129E-01  e=1.698E-05  Pseudomonas aeruginosa
  8p53-assembly1_D  TM=8.615E-01  e=3.957E-05  Pseudomonas aeruginosa PAO1